Protein AF-A0A7R9UDB5-F1 (afdb_monomer)

Secondary structure (DSSP, 8-state):
---S-SSS--SSSS--EEESS-EEEEEEEEESEEEEEEES-SSSS--EEEEEE-TTS-EEEEEPP--SSPPTT-EEEEEEE-SSS-EEEEEEEE-SSS---EEEEEEEEE-HHHHS--TTTTEEE-TTS-EEEEGGGSSS--TTGGGSTT-HHHH-HHHHHTTTPBP-STT--SEEPPP------------

pLDDT: mean 83.6, std 16.72, range [28.91, 98.38]

Solvent-accessible surface area (backbone atoms only — not comparable to full-atom values): 10771 Å² total; per-residue (Å²): 137,83,80,96,78,87,75,71,70,73,93,58,100,69,83,62,51,69,41,62,68,67,50,71,49,82,47,100,53,66,28,20,34,44,30,35,34,41,20,35,55,14,47,37,76,18,47,52,30,38,32,47,26,29,87,85,72,51,64,42,81,45,76,55,92,71,58,66,66,41,72,76,74,33,75,47,76,51,72,52,75,37,83,87,67,46,29,26,34,43,36,42,43,54,36,89,94,36,66,32,62,38,22,40,37,78,75,44,77,32,38,55,64,74,72,52,53,60,60,29,72,62,28,29,59,27,97,82,63,44,30,18,12,35,48,65,22,83,49,36,32,70,100,61,15,50,77,28,56,71,22,36,68,24,9,21,52,73,55,22,56,70,65,73,44,61,51,90,44,30,79,39,49,40,16,25,49,74,82,83,77,78,71,83,71,80,75,73,77,79,125

Mean predicted aligned error: 11.8 Å

Foldseek 3Di:
DDDPDDDADDPDPDDKDKDLDKDKDFAPDFFFKKKWKKWQPACWQKWKWKWFAAPVRFIFIGTDDDYHNDDHGDMDIDMGGHLPGTGGMMMIDIDPPITDIMMIDDMDTGHNCRVVVPALLQFEAAPVNFFGAHVQLVHADDPQSQPGVVGCQRRHPVNLVVVQAARPHNNDGSHTDDDDDPDPDPDRPRD

Sequence (191 aa):
KAPPVNGQYAISPVTYFSTEDDFNIDFSQPITAFGFFGVDVGDVQGILSITIVRPDETYCVVPIPHEVDGPSGGVLYFAYIDLDEPFNRIEFGNSEGQRDRFAFDDFTIAIRREVEDELCAVGITNADETVCCADSCGVCGGCDCDMNPGGAANCCPGVIAGTGIFCMAPYETACLLGEYIPVEDTECNIV

Radius of gyration: 22.6 Å; Cα contacts (8 Å, |Δi|>4): 442; chains: 1; bounding box: 56×37×66 Å

Nearest PDB structures (foldseek):
  4d0q-assembly1_A  TM=5.985E-01  e=4.884E-03  Streptococcus pneumoniae TIGR4
  5w6h-assembly1_C  TM=5.020E-01  e=1.613E-02  Kuttervirus CBA120
  2zew-assembly1_B  TM=4.427E-01  e=9.960E-02  Caldanaerobius polysaccharolyticus
  2zex-assembly1_A  TM=4.118E-01  e=5.639E-02  Caldanaerobius polysaccharolyticus
  1uyy-assembly2_B  TM=3.738E-01  e=4.243E-02  Cellvibrio mixtus

Structure (mmCIF, N/CA/C/O backbone):
data_AF-A0A7R9UDB5-F1
#
_entry.id   AF-A0A7R9UDB5-F1
#
loop_
_atom_site.group_PDB
_atom_site.id
_atom_site.type_symbol
_atom_site.label_atom_id
_atom_site.label_alt_id
_atom_site.label_comp_id
_atom_site.label_asym_id
_atom_site.label_entity_id
_atom_site.label_seq_id
_atom_site.pdbx_PDB_ins_code
_atom_site.Cartn_x
_atom_site.Cartn_y
_atom_site.Cartn_z
_atom_site.occupancy
_atom_site.B_iso_or_equiv
_atom_site.auth_seq_id
_atom_site.auth_comp_id
_atom_site.auth_asym_id
_atom_site.auth_atom_id
_atom_site.pdbx_PDB_model_num
ATOM 1 N N . LYS A 1 1 ? -31.391 0.377 3.352 1.00 33.38 1 LYS A N 1
ATOM 2 C CA . LYS A 1 1 ? -31.030 1.811 3.246 1.00 33.38 1 LYS A CA 1
ATOM 3 C C . LYS A 1 1 ? -31.154 2.409 4.646 1.00 33.38 1 LYS A C 1
ATOM 5 O O . LYS A 1 1 ? -32.256 2.772 5.035 1.00 33.38 1 LYS A O 1
ATOM 10 N N . ALA A 1 2 ? -30.088 2.342 5.444 1.00 28.91 2 ALA A N 1
ATOM 11 C CA . ALA A 1 2 ? -30.069 2.908 6.794 1.00 28.91 2 ALA A CA 1
ATOM 12 C C . ALA A 1 2 ? -29.808 4.428 6.706 1.00 28.91 2 ALA A C 1
ATOM 14 O O . ALA A 1 2 ? -29.103 4.848 5.786 1.00 28.91 2 ALA A O 1
ATOM 15 N N . PRO A 1 3 ? -30.428 5.253 7.567 1.00 34.69 3 PRO A N 1
ATOM 16 C CA . PRO A 1 3 ? -30.287 6.706 7.528 1.00 34.69 3 PRO A CA 1
ATOM 17 C C . PRO A 1 3 ? -28.900 7.160 8.031 1.00 34.69 3 PRO A C 1
ATOM 19 O O . PRO A 1 3 ? -28.305 6.472 8.860 1.00 34.69 3 PRO A O 1
ATOM 22 N N . PRO A 1 4 ? -28.395 8.319 7.566 1.00 40.97 4 PRO A N 1
ATOM 23 C CA . PRO A 1 4 ? -27.101 8.864 7.962 1.00 40.97 4 PRO A CA 1
ATOM 24 C C . PRO A 1 4 ? -27.252 9.593 9.299 1.00 40.97 4 PRO A C 1
ATOM 26 O O . PRO A 1 4 ? -27.589 10.774 9.306 1.00 40.97 4 PRO A O 1
ATOM 29 N N . VAL A 1 5 ? -27.109 8.909 10.438 1.00 43.19 5 VAL A N 1
ATOM 30 C CA . VAL A 1 5 ? -27.143 9.640 11.722 1.00 43.19 5 VAL A CA 1
ATOM 31 C C . VAL A 1 5 ? -26.327 9.088 12.885 1.00 43.19 5 VAL A C 1
ATOM 33 O O . VAL A 1 5 ? -26.292 9.768 13.897 1.00 43.19 5 VAL A O 1
ATOM 36 N N . ASN A 1 6 ? -25.631 7.954 12.792 1.00 39.75 6 ASN A N 1
ATOM 37 C CA . ASN A 1 6 ? -24.852 7.468 13.941 1.00 39.75 6 ASN A CA 1
ATOM 38 C C . ASN A 1 6 ? -23.417 7.121 13.559 1.00 39.75 6 ASN A C 1
ATOM 40 O O . ASN A 1 6 ? -23.073 5.953 13.407 1.00 39.75 6 ASN A O 1
ATOM 44 N N . GLY A 1 7 ? -22.597 8.156 13.446 1.00 45.66 7 GLY A N 1
ATOM 45 C CA . GLY A 1 7 ? -21.154 8.022 13.502 1.00 45.66 7 GLY A CA 1
ATOM 46 C C . GLY A 1 7 ? -20.458 9.383 13.389 1.00 45.66 7 GLY A C 1
ATOM 47 O O . GLY A 1 7 ? -21.014 10.350 12.856 1.00 45.66 7 GLY A O 1
ATOM 48 N N . GLN A 1 8 ? -19.285 9.471 14.000 1.00 56.56 8 GLN A N 1
ATOM 49 C CA . GLN A 1 8 ? -18.486 10.683 14.118 1.00 56.56 8 GLN A CA 1
ATOM 50 C C . GLN A 1 8 ? -17.637 10.862 12.842 1.00 56.56 8 GLN A C 1
ATOM 52 O O . GLN A 1 8 ? -16.870 9.986 12.471 1.00 56.56 8 GLN A O 1
ATOM 57 N N . TYR A 1 9 ? -17.847 11.985 12.142 1.00 68.06 9 TYR A N 1
ATOM 58 C CA . TYR A 1 9 ? -16.973 12.567 11.104 1.00 68.06 9 TYR A CA 1
ATOM 59 C C . TYR A 1 9 ? -16.547 11.659 9.918 1.00 68.06 9 TYR A C 1
ATOM 61 O O . TYR A 1 9 ? -15.406 11.235 9.814 1.00 68.06 9 TYR A O 1
ATOM 69 N N . ALA A 1 10 ? -17.429 11.434 8.939 1.00 66.81 10 ALA A N 1
ATOM 70 C CA . ALA A 1 10 ? -17.035 10.792 7.674 1.00 66.81 10 ALA A CA 1
ATOM 71 C C . ALA A 1 10 ? -16.042 11.657 6.870 1.00 66.81 10 ALA A C 1
ATOM 73 O O . ALA A 1 10 ? -16.258 12.869 6.753 1.00 66.81 10 ALA A O 1
ATOM 74 N N . ILE A 1 11 ? -15.024 11.045 6.256 1.00 72.88 11 ILE A N 1
ATOM 75 C CA . ILE A 1 11 ? -14.142 11.728 5.290 1.00 72.88 11 ILE A CA 1
ATOM 76 C C . ILE A 1 11 ? -14.616 11.539 3.844 1.00 72.88 11 ILE A C 1
ATOM 78 O O . ILE A 1 11 ? -14.372 12.412 3.007 1.00 72.88 11 ILE A O 1
ATOM 82 N N . SER A 1 12 ? -15.377 10.476 3.564 1.00 71.06 12 SER A N 1
ATOM 83 C CA . SER A 1 12 ? -16.060 10.267 2.292 1.00 71.06 12 SER A CA 1
ATOM 84 C C . SER A 1 12 ? -17.573 10.580 2.391 1.00 71.06 12 SER A C 1
ATOM 86 O O . SER A 1 12 ? -18.183 10.500 3.463 1.00 71.06 12 SER A O 1
ATOM 88 N N . PRO A 1 13 ? -18.254 10.962 1.285 1.00 62.47 13 PRO A N 1
ATOM 89 C CA . PRO A 1 13 ? -19.681 11.316 1.308 1.00 62.47 13 PRO A CA 1
ATOM 90 C C . PRO A 1 13 ? -20.623 10.145 1.626 1.00 62.47 13 PRO A C 1
ATOM 92 O O . PRO A 1 13 ? -21.821 10.360 1.832 1.00 62.47 13 PRO A O 1
ATOM 95 N N . VAL A 1 14 ? -20.121 8.908 1.589 1.00 60.66 14 VAL A N 1
ATOM 96 C CA . VAL A 1 14 ? -20.905 7.683 1.735 1.00 60.66 14 VAL A CA 1
ATOM 97 C C . VAL A 1 14 ? -20.044 6.558 2.304 1.00 60.66 14 VAL A C 1
ATOM 99 O O . VAL A 1 14 ? -19.081 6.141 1.679 1.00 60.66 14 VAL A O 1
ATOM 102 N N . THR A 1 15 ? -20.539 5.966 3.397 1.00 61.00 15 THR A N 1
ATOM 103 C CA . THR A 1 15 ? -20.058 4.732 4.052 1.00 61.00 15 THR A CA 1
ATOM 104 C C . THR A 1 15 ? -18.699 4.831 4.743 1.00 61.00 15 THR A C 1
ATOM 106 O O . THR A 1 15 ? -17.674 4.594 4.137 1.00 61.00 15 THR A O 1
ATOM 109 N N . TYR A 1 16 ? -18.750 5.031 6.057 1.00 70.94 16 TYR A N 1
ATOM 110 C CA . TYR A 1 16 ? -17.658 4.793 6.998 1.00 70.94 16 TYR A CA 1
ATOM 111 C C . TYR A 1 16 ? -18.147 3.775 8.040 1.00 70.94 16 TYR A C 1
ATOM 113 O O . TYR A 1 16 ? -19.356 3.649 8.285 1.00 70.94 16 TYR A O 1
ATOM 121 N N . PHE A 1 17 ? -17.229 3.015 8.624 1.00 83.44 17 PHE A N 1
ATOM 122 C CA . PHE A 1 17 ? -17.522 2.027 9.660 1.00 83.44 17 PHE A CA 1
ATOM 123 C C . PHE A 1 17 ? -17.081 2.580 11.013 1.00 83.44 17 PHE A C 1
ATOM 125 O O . PHE A 1 17 ? -15.978 3.094 11.115 1.00 83.44 17 PHE A O 1
ATOM 132 N N . SER A 1 18 ? -17.917 2.495 12.052 1.00 85.56 18 SER A N 1
ATOM 133 C CA . SER A 1 18 ? -17.498 2.863 13.410 1.00 85.56 18 SER A CA 1
ATOM 134 C C . SER A 1 18 ? -17.922 1.820 14.424 1.00 85.56 18 SER A C 1
ATOM 136 O O . SER A 1 18 ? -19.007 1.238 14.323 1.00 85.56 18 SER A O 1
ATOM 138 N N . THR A 1 19 ? -17.066 1.592 15.411 1.00 85.94 19 THR A N 1
ATOM 139 C CA . THR A 1 19 ? -17.258 0.550 16.413 1.00 85.94 19 THR A CA 1
ATOM 140 C C . THR A 1 19 ? -16.485 0.886 17.683 1.00 85.94 19 THR A C 1
ATOM 142 O O . THR A 1 19 ? -15.452 1.543 17.638 1.00 85.94 19 THR A O 1
ATOM 145 N N . GLU A 1 20 ? -17.007 0.442 18.821 1.00 87.19 20 GLU A N 1
ATOM 146 C CA . GLU A 1 20 ? -16.231 0.338 20.065 1.00 87.19 20 GLU A CA 1
ATOM 147 C C . GLU A 1 20 ? -15.653 -1.076 20.215 1.00 87.19 20 GLU A C 1
ATOM 149 O O . GLU A 1 20 ? -14.689 -1.272 20.951 1.00 87.19 20 GLU A O 1
ATOM 154 N N . ASP A 1 21 ? -16.258 -2.047 19.517 1.00 88.56 21 ASP A N 1
ATOM 155 C CA . ASP A 1 21 ? -15.894 -3.456 19.497 1.00 88.56 21 ASP A CA 1
ATOM 156 C C . ASP A 1 21 ? -14.764 -3.760 18.521 1.00 88.56 21 ASP A C 1
ATOM 158 O O . ASP A 1 21 ? -14.719 -3.201 17.423 1.00 88.56 21 ASP A O 1
ATOM 162 N N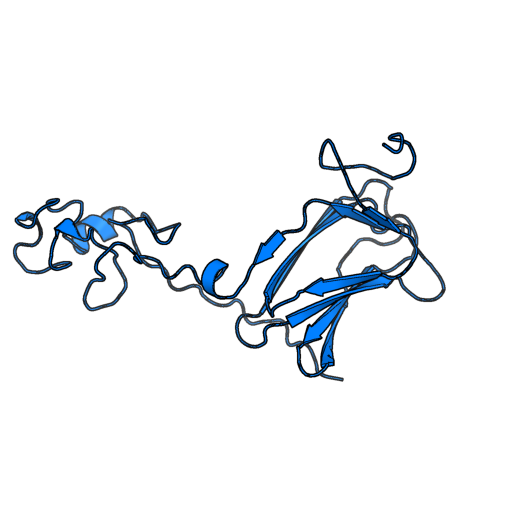 . ASP A 1 22 ? -13.919 -4.711 18.906 1.00 91.00 22 ASP A N 1
ATOM 163 C CA . ASP A 1 22 ? -12.902 -5.287 18.041 1.00 91.00 22 ASP A CA 1
ATOM 164 C C . ASP A 1 22 ? -13.576 -5.954 16.836 1.00 91.00 22 ASP A C 1
ATOM 166 O O . ASP A 1 22 ? -14.650 -6.561 16.936 1.00 91.00 22 ASP A O 1
ATOM 170 N N . PHE A 1 23 ? -12.936 -5.856 15.680 1.00 93.56 23 PHE A N 1
ATOM 171 C CA . PHE A 1 23 ? -13.405 -6.487 14.454 1.00 93.56 23 PHE A CA 1
ATOM 172 C C . PHE A 1 23 ? -12.215 -6.910 13.611 1.00 93.56 23 PHE A C 1
ATOM 174 O O . PHE A 1 23 ? -11.086 -6.496 13.851 1.00 93.56 23 PHE A O 1
ATOM 181 N N . ASN A 1 24 ? -12.460 -7.734 12.603 1.00 96.19 24 ASN A N 1
ATOM 182 C CA . ASN A 1 24 ? -11.421 -8.130 11.672 1.00 96.19 24 ASN A CA 1
ATOM 183 C C . ASN A 1 24 ? -11.897 -8.018 10.227 1.00 96.19 24 ASN A C 1
ATOM 185 O O . ASN A 1 24 ? -13.096 -7.937 9.943 1.00 96.19 24 ASN A O 1
ATOM 189 N N . ILE A 1 25 ? -10.918 -7.996 9.333 1.00 96.50 25 ILE A N 1
ATOM 190 C CA . ILE A 1 25 ? -11.100 -8.107 7.895 1.00 96.50 25 ILE A CA 1
ATOM 191 C C . ILE A 1 25 ? -10.298 -9.320 7.439 1.00 96.50 25 ILE A C 1
ATOM 193 O O . ILE A 1 25 ? -9.071 -9.321 7.532 1.00 96.50 25 ILE A O 1
ATOM 197 N N . ASP A 1 26 ? -11.005 -10.331 6.943 1.00 97.06 26 ASP A N 1
ATOM 198 C CA . ASP A 1 26 ? -10.423 -11.511 6.310 1.00 97.06 26 ASP A CA 1
ATOM 199 C C . ASP A 1 26 ? -10.285 -11.304 4.799 1.00 97.06 26 ASP A C 1
ATOM 201 O O . ASP A 1 26 ? -11.238 -10.927 4.107 1.00 97.06 26 ASP A O 1
ATOM 205 N N . PHE A 1 27 ? -9.116 -11.639 4.265 1.00 96.50 27 PHE A N 1
ATOM 206 C CA . PHE A 1 27 ? -8.840 -11.645 2.837 1.00 96.50 27 PHE A CA 1
ATOM 207 C C . PHE A 1 27 ? -8.805 -13.080 2.317 1.00 96.50 27 PHE A C 1
ATOM 209 O O . PHE A 1 27 ? -8.147 -13.966 2.859 1.00 96.50 27 PHE A O 1
ATOM 216 N N . SER A 1 28 ? -9.486 -13.319 1.196 1.00 93.19 28 SER A N 1
ATOM 217 C CA . SER A 1 28 ? -9.508 -14.632 0.537 1.00 93.19 28 SER A CA 1
ATOM 218 C C . SER A 1 28 ? -8.157 -15.058 -0.052 1.00 93.19 28 SER A C 1
ATOM 220 O O . SER A 1 28 ? -8.009 -16.199 -0.484 1.00 93.19 28 SER A O 1
ATOM 222 N N . GLN A 1 29 ? -7.198 -14.135 -0.122 1.00 92.44 29 GLN A N 1
ATOM 223 C CA . GLN A 1 29 ? -5.824 -14.360 -0.558 1.00 92.44 29 GLN A CA 1
ATOM 224 C C . GLN A 1 29 ? -4.879 -13.466 0.260 1.00 92.44 29 GLN A C 1
ATOM 226 O O . GLN A 1 29 ? -5.328 -12.412 0.716 1.00 92.44 29 GLN A O 1
ATOM 231 N N . PRO A 1 30 ? -3.597 -13.836 0.421 1.00 94.19 30 PRO A N 1
ATOM 232 C CA . PRO A 1 30 ? -2.629 -12.965 1.076 1.00 94.19 30 PRO A CA 1
ATOM 233 C C . PRO A 1 30 ? -2.439 -11.645 0.316 1.00 94.19 30 PRO A C 1
ATOM 235 O O . PRO A 1 30 ? -2.352 -11.634 -0.915 1.00 94.19 30 PRO A O 1
ATOM 238 N N . ILE A 1 31 ? -2.363 -10.552 1.065 1.00 96.06 31 ILE A N 1
ATOM 239 C CA . ILE A 1 31 ? -2.058 -9.188 0.631 1.00 96.06 31 ILE A CA 1
ATOM 240 C C . ILE A 1 31 ? -0.711 -8.760 1.230 1.00 96.06 31 ILE A C 1
ATOM 242 O O . ILE A 1 31 ? -0.202 -9.408 2.142 1.00 96.06 31 ILE A O 1
ATOM 246 N N . THR A 1 32 ? -0.121 -7.690 0.708 1.00 93.94 32 THR A N 1
ATOM 247 C CA . THR A 1 32 ? 1.179 -7.164 1.169 1.00 93.94 32 THR A CA 1
ATOM 248 C C . THR A 1 32 ? 1.116 -5.707 1.586 1.00 93.94 32 THR A C 1
ATOM 250 O O . THR A 1 32 ? 2.070 -5.200 2.158 1.00 93.94 32 THR A O 1
ATOM 253 N N . ALA A 1 33 ? 0.019 -5.006 1.304 1.00 94.62 33 ALA A N 1
ATOM 254 C CA . ALA A 1 33 ? -0.198 -3.668 1.821 1.00 94.62 33 ALA A CA 1
ATOM 255 C C . ALA A 1 33 ? -1.647 -3.471 2.243 1.00 94.62 33 ALA A C 1
ATOM 257 O O . ALA A 1 33 ? -2.586 -3.911 1.571 1.00 94.62 33 ALA A O 1
ATOM 258 N N . PHE A 1 34 ? -1.808 -2.763 3.353 1.00 96.56 34 PHE A N 1
ATOM 259 C CA . PHE A 1 34 ? -3.093 -2.360 3.886 1.00 96.56 34 PHE A CA 1
ATOM 260 C C . PHE A 1 34 ? -2.985 -0.960 4.487 1.00 96.56 34 PHE A C 1
ATOM 262 O O . PHE A 1 34 ? -2.050 -0.666 5.227 1.00 96.56 34 PHE A O 1
ATOM 269 N N . GLY A 1 35 ? -3.946 -0.097 4.189 1.00 95.44 35 GLY A N 1
ATOM 270 C CA . GLY A 1 35 ? -4.026 1.252 4.729 1.00 95.44 35 GLY A CA 1
ATOM 271 C C . GLY A 1 35 ? -5.463 1.678 4.965 1.00 95.44 35 GLY A C 1
ATOM 272 O O . GLY A 1 35 ? -6.398 1.108 4.403 1.00 95.44 35 GLY A O 1
ATOM 273 N N . PHE A 1 36 ? -5.644 2.668 5.828 1.00 93.19 36 PHE A N 1
ATOM 274 C CA . PHE A 1 36 ? -6.954 3.184 6.195 1.00 93.19 36 PHE A CA 1
ATOM 275 C C . PHE A 1 36 ? -6.856 4.604 6.734 1.00 93.19 36 PHE A C 1
ATOM 277 O O . PHE A 1 36 ? -5.824 5.022 7.268 1.00 93.19 36 PHE A O 1
ATOM 284 N N . PHE A 1 37 ? -7.972 5.321 6.662 1.00 91.19 37 PHE A N 1
ATOM 285 C CA . PHE A 1 37 ? -8.162 6.519 7.460 1.00 91.19 37 PHE A CA 1
ATOM 286 C C . PHE A 1 37 ? -8.858 6.166 8.766 1.00 91.19 37 PHE A C 1
ATOM 288 O O . PHE A 1 37 ? -9.908 5.526 8.757 1.00 91.19 37 PHE A O 1
ATOM 295 N N . GLY A 1 38 ? -8.264 6.582 9.881 1.00 89.75 38 GLY A N 1
ATOM 296 C CA . GLY A 1 38 ? -8.887 6.566 11.198 1.00 89.75 38 GLY A CA 1
ATOM 297 C C . GLY A 1 38 ? -9.452 7.947 11.503 1.00 89.75 38 GLY A C 1
ATOM 298 O O . GLY A 1 38 ? -8.765 8.950 11.299 1.00 89.75 38 GLY A O 1
ATOM 299 N N . VAL A 1 39 ? 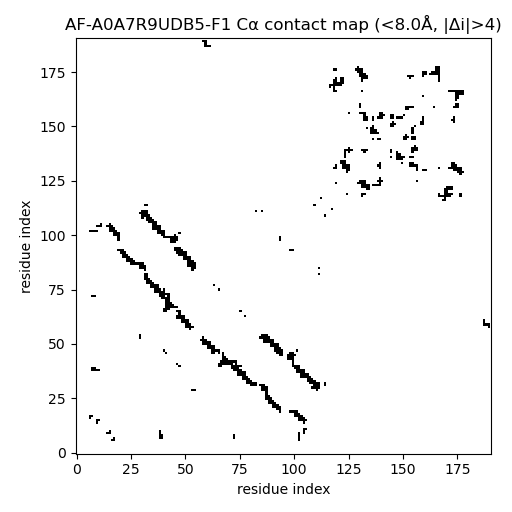-10.688 8.009 11.983 1.00 83.56 39 VAL A N 1
ATOM 300 C CA . VAL A 1 39 ? -11.348 9.257 12.364 1.00 83.56 39 VAL A CA 1
ATOM 301 C C . VAL A 1 39 ? -11.902 9.156 13.775 1.00 83.56 39 VAL A C 1
ATOM 303 O O . VAL A 1 39 ? -12.384 8.102 14.183 1.00 83.56 39 VAL A O 1
ATOM 306 N N . ASP A 1 40 ? -11.826 10.279 14.487 1.00 78.94 40 ASP A N 1
ATOM 307 C CA . ASP A 1 40 ? -12.169 10.405 15.901 1.00 78.94 40 ASP A CA 1
ATOM 308 C C . ASP A 1 40 ? -11.371 9.423 16.759 1.00 78.94 40 ASP A C 1
ATOM 310 O O . ASP A 1 40 ? -11.894 8.720 17.607 1.00 78.94 40 ASP A O 1
ATOM 314 N N . VAL A 1 41 ? -10.079 9.320 16.451 1.00 78.88 41 VAL A N 1
ATOM 315 C CA . VAL A 1 41 ? -9.153 8.480 17.201 1.00 78.88 41 VAL A CA 1
ATOM 316 C C . VAL A 1 41 ? -8.529 9.328 18.302 1.00 78.88 41 VAL A C 1
ATOM 318 O O . VAL A 1 41 ? -7.814 10.286 17.989 1.00 78.88 41 VAL A O 1
ATOM 321 N N . GLY A 1 42 ? -8.751 8.949 19.564 1.00 74.88 42 GLY A N 1
ATOM 322 C CA . GLY A 1 42 ? -7.989 9.467 20.697 1.00 74.88 42 GLY A CA 1
ATOM 323 C C . GLY A 1 42 ? -8.641 10.593 21.498 1.00 74.88 42 GLY A C 1
ATOM 324 O O . GLY A 1 42 ? -7.963 11.235 22.305 1.00 74.88 42 GLY A O 1
ATOM 325 N N . ASP A 1 43 ? -9.936 10.854 21.306 1.00 68.25 43 ASP A N 1
ATOM 326 C CA . ASP A 1 43 ? -10.702 11.778 22.157 1.00 68.25 43 ASP A CA 1
ATOM 327 C C . ASP A 1 43 ? -11.104 11.135 23.499 1.00 68.25 43 ASP A C 1
ATOM 329 O O . ASP A 1 43 ? -11.393 11.831 24.479 1.00 68.25 43 ASP A O 1
ATOM 333 N N . VAL A 1 44 ? -11.038 9.804 23.568 1.00 72.50 44 VAL A N 1
ATOM 334 C CA . VAL A 1 44 ? -11.144 8.992 24.782 1.00 72.50 44 VAL A CA 1
ATOM 335 C C . VAL A 1 44 ? -9.852 8.178 24.959 1.00 72.50 44 VAL A C 1
ATOM 337 O O . VAL A 1 44 ? -9.118 7.937 24.010 1.00 72.50 44 VAL A O 1
ATOM 340 N N . GLN A 1 45 ? -9.549 7.721 26.181 1.00 80.19 45 GLN A N 1
ATOM 341 C CA . GLN A 1 45 ? -8.340 6.937 26.514 1.00 80.19 45 GLN A CA 1
ATOM 342 C C . GLN A 1 45 ? -8.207 5.562 25.814 1.00 80.19 45 GLN A C 1
ATOM 344 O O . GLN A 1 45 ? -7.369 4.754 26.215 1.00 80.19 45 GLN A O 1
ATOM 349 N N . GLY A 1 46 ? -9.022 5.274 24.796 1.00 81.94 46 GLY A N 1
ATOM 350 C CA . GLY A 1 46 ? -8.900 4.063 23.998 1.00 81.94 46 GLY A CA 1
ATOM 351 C C . GLY A 1 46 ? -7.684 4.110 23.087 1.00 81.94 46 GLY A C 1
ATOM 352 O O . GLY A 1 46 ? -7.491 5.068 22.351 1.00 81.94 46 GLY A O 1
ATOM 353 N N . ILE A 1 47 ? -6.875 3.054 23.122 1.00 85.69 47 ILE A N 1
ATOM 354 C CA . ILE A 1 47 ? -5.695 2.908 22.272 1.00 85.69 47 ILE A CA 1
ATOM 355 C C . ILE A 1 47 ? -6.051 2.019 21.083 1.00 85.69 47 ILE A C 1
ATOM 357 O O . ILE A 1 47 ? -6.308 0.827 21.255 1.00 85.69 47 ILE A O 1
ATOM 361 N N . LEU A 1 48 ? -6.023 2.596 19.881 1.00 90.31 48 LEU A N 1
ATOM 362 C CA . LEU A 1 48 ? -6.141 1.863 18.623 1.00 90.31 48 LEU A CA 1
ATOM 363 C C . LEU A 1 48 ? -4.871 1.046 18.324 1.00 90.31 48 LEU A C 1
ATOM 365 O O . LEU A 1 48 ? -3.756 1.577 18.276 1.00 90.31 48 LEU A O 1
ATOM 369 N N . SER A 1 49 ? -5.051 -0.242 18.043 1.00 92.19 49 SER A N 1
ATOM 370 C CA . SER A 1 49 ? -4.024 -1.121 17.479 1.00 92.19 49 SER A CA 1
ATOM 371 C C . SER A 1 49 ? -4.584 -1.939 16.320 1.00 92.19 49 SER A C 1
ATOM 373 O O . SER A 1 49 ? -5.796 -2.122 16.194 1.00 92.19 49 SER A O 1
ATOM 375 N N . ILE A 1 50 ? -3.693 -2.445 15.470 1.00 94.88 50 ILE A N 1
ATOM 376 C CA . ILE A 1 50 ? -4.028 -3.494 14.507 1.00 94.88 50 ILE A CA 1
ATOM 377 C C . ILE A 1 50 ? -3.159 -4.723 14.761 1.00 94.88 50 ILE A C 1
ATOM 379 O O . ILE A 1 50 ? -1.994 -4.602 15.128 1.00 94.88 50 ILE A O 1
ATOM 383 N N . THR A 1 51 ? -3.707 -5.907 14.538 1.00 95.88 51 THR A N 1
ATOM 384 C CA . THR A 1 51 ? -2.971 -7.167 14.520 1.00 95.88 51 THR A CA 1
ATOM 385 C C . THR A 1 51 ? -2.913 -7.661 13.085 1.00 95.88 51 THR A C 1
ATOM 387 O O . THR A 1 51 ? -3.948 -7.920 12.470 1.00 95.88 51 THR A O 1
ATOM 390 N N . ILE A 1 52 ? -1.704 -7.767 12.545 1.00 96.31 52 ILE A N 1
ATOM 391 C CA . ILE A 1 52 ? -1.427 -8.349 11.235 1.00 96.31 52 ILE A CA 1
ATOM 392 C C . ILE A 1 52 ? -1.327 -9.858 11.419 1.00 96.31 52 ILE A C 1
ATOM 394 O O . ILE A 1 52 ? -0.449 -10.314 12.149 1.00 96.31 52 ILE A O 1
ATOM 398 N N . VAL A 1 53 ? -2.206 -10.633 10.786 1.00 96.81 53 VAL A N 1
ATOM 399 C CA . VAL A 1 53 ? -2.193 -12.098 10.870 1.00 96.81 53 VAL A CA 1
ATOM 400 C C . VAL A 1 53 ? -1.838 -12.704 9.516 1.00 96.81 53 VAL A C 1
ATOM 402 O O . VAL A 1 53 ? -2.427 -12.376 8.480 1.00 96.81 53 VAL A O 1
ATOM 405 N N . ARG A 1 54 ? -0.857 -13.605 9.541 1.00 95.62 54 ARG A N 1
ATOM 406 C CA . ARG A 1 54 ? -0.329 -14.316 8.378 1.00 95.62 54 ARG A CA 1
ATOM 407 C C . ARG A 1 54 ? -1.101 -15.617 8.112 1.00 95.62 54 ARG A C 1
ATOM 409 O O . ARG A 1 54 ? -1.766 -16.136 9.009 1.00 95.62 54 ARG A O 1
ATOM 416 N N . PRO A 1 55 ? -0.977 -16.213 6.909 1.00 95.81 55 PRO A N 1
ATOM 417 C CA . PRO A 1 55 ? -1.678 -17.454 6.564 1.00 95.81 55 PRO A CA 1
ATOM 418 C C . PRO A 1 55 ? -1.363 -18.663 7.456 1.00 95.81 55 PRO A C 1
ATOM 420 O O . PRO A 1 55 ? -2.143 -19.612 7.488 1.00 95.81 55 PRO A O 1
ATOM 423 N N . ASP A 1 56 ? -0.219 -18.659 8.141 1.00 94.44 56 ASP A N 1
ATOM 424 C CA . ASP A 1 56 ? 0.181 -19.686 9.106 1.00 94.44 56 ASP A CA 1
ATOM 425 C C . ASP A 1 56 ? -0.288 -19.389 10.544 1.00 94.44 56 ASP A C 1
ATOM 427 O O . ASP A 1 56 ? 0.111 -20.088 11.475 1.00 94.44 56 ASP A O 1
ATOM 431 N N . GLU A 1 57 ? -1.152 -18.379 10.712 1.00 94.75 57 GLU A N 1
ATOM 432 C CA . GLU A 1 57 ? -1.676 -17.851 11.979 1.00 94.75 57 GLU A CA 1
ATOM 433 C C . GLU A 1 57 ? -0.610 -17.232 12.899 1.00 94.75 57 GLU A C 1
ATOM 435 O O . GLU A 1 57 ? -0.904 -16.891 14.048 1.00 94.75 57 GLU A O 1
ATOM 440 N N . THR A 1 58 ? 0.621 -17.029 12.415 1.0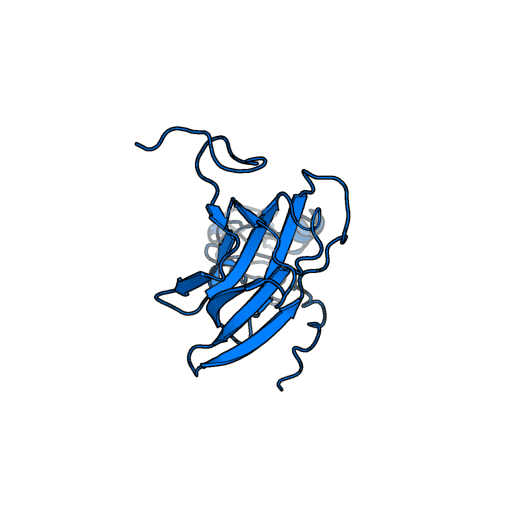0 94.19 58 THR A N 1
ATOM 441 C CA . THR A 1 58 ? 1.555 -16.125 13.095 1.00 94.19 58 THR A CA 1
ATOM 442 C C . THR A 1 58 ? 1.062 -14.691 12.958 1.00 94.19 58 THR A C 1
ATOM 444 O O . THR A 1 58 ? 0.408 -14.333 11.974 1.00 94.19 58 THR A O 1
ATOM 447 N N . TYR A 1 59 ? 1.347 -13.856 13.954 1.00 93.69 59 TYR A N 1
ATOM 448 C CA . TYR A 1 59 ? 0.812 -12.504 13.982 1.00 93.69 59 TYR A CA 1
ATOM 449 C C . TYR A 1 59 ? 1.790 -11.476 14.543 1.00 93.69 59 TYR A C 1
ATOM 451 O O . TYR A 1 59 ? 2.764 -11.807 15.218 1.00 93.69 59 TYR A O 1
ATOM 459 N N . CYS A 1 60 ? 1.489 -10.215 14.253 1.00 90.31 60 CYS A N 1
ATOM 460 C CA . CYS A 1 60 ? 2.205 -9.033 14.698 1.00 90.31 60 CYS A CA 1
ATOM 461 C C . CYS A 1 60 ? 1.210 -7.997 15.225 1.00 90.31 60 CYS A C 1
ATOM 463 O O . CYS A 1 60 ? 0.280 -7.636 14.509 1.00 90.31 60 CYS A O 1
ATOM 465 N N . VAL A 1 61 ? 1.402 -7.485 16.444 1.00 91.25 61 VAL A N 1
ATOM 466 C CA . VAL A 1 61 ? 0.585 -6.373 16.961 1.00 91.25 61 VAL A CA 1
ATOM 467 C C . VAL A 1 61 ? 1.285 -5.054 16.662 1.00 91.25 61 VAL A C 1
ATOM 469 O O . VAL A 1 61 ? 2.389 -4.803 17.143 1.00 91.25 61 VAL A O 1
ATOM 472 N N . VAL A 1 62 ? 0.614 -4.192 15.908 1.00 91.44 62 VAL A N 1
ATOM 473 C CA . VAL A 1 62 ? 1.086 -2.867 15.518 1.00 91.44 62 VAL A CA 1
ATOM 474 C C . VAL A 1 62 ? 0.262 -1.813 16.266 1.00 91.44 62 VAL A C 1
ATOM 476 O O . VAL A 1 62 ? -0.915 -1.605 15.952 1.00 91.44 62 VAL A O 1
ATOM 479 N N . PRO A 1 63 ? 0.834 -1.141 17.282 1.00 89.06 63 PRO A N 1
ATOM 480 C CA . PRO A 1 63 ? 0.168 -0.007 17.905 1.00 89.06 63 PRO A CA 1
ATOM 481 C C . PRO A 1 63 ? 0.099 1.147 16.901 1.00 89.06 63 PRO A C 1
ATOM 483 O O . PRO A 1 63 ? 1.104 1.480 16.276 1.00 89.06 63 PRO A O 1
ATOM 486 N N . ILE A 1 64 ? -1.067 1.779 16.760 1.00 89.06 64 ILE A N 1
ATOM 487 C CA . ILE A 1 64 ? -1.221 2.949 15.892 1.00 89.06 64 ILE A CA 1
ATOM 488 C C . ILE A 1 64 ? -0.902 4.191 16.724 1.00 89.06 64 ILE A C 1
ATOM 490 O O . ILE A 1 64 ? -1.613 4.444 17.693 1.00 89.06 64 ILE A O 1
ATOM 494 N N . PRO A 1 65 ? 0.136 4.985 16.414 1.00 85.06 65 PRO A N 1
ATOM 495 C CA . PRO A 1 65 ? 0.408 6.205 17.167 1.00 85.06 65 PRO A CA 1
ATOM 496 C C . PRO A 1 65 ? -0.711 7.235 16.967 1.00 85.06 65 PRO A C 1
ATOM 498 O O . PRO A 1 65 ? -0.999 7.634 15.840 1.00 85.06 65 PRO A O 1
ATOM 501 N N . HIS A 1 66 ? -1.317 7.689 18.059 1.00 82.88 66 HIS A N 1
ATOM 502 C CA . HIS A 1 66 ? -2.319 8.756 18.080 1.00 82.88 66 HIS A CA 1
ATOM 503 C C . HIS A 1 66 ? -2.210 9.547 19.389 1.00 82.88 66 HIS A C 1
ATOM 505 O O . HIS A 1 66 ? -1.599 9.094 20.361 1.00 82.88 66 HIS A O 1
ATOM 511 N N . GLU A 1 67 ? -2.750 10.764 19.388 1.00 81.25 67 GLU A N 1
ATOM 512 C CA . GLU A 1 67 ? -2.923 11.550 20.611 1.00 81.25 67 GLU A CA 1
ATOM 513 C C . GLU A 1 67 ? -3.992 10.891 21.491 1.00 81.25 67 GLU A C 1
ATOM 515 O O . GLU A 1 67 ? -4.924 10.303 20.963 1.00 81.25 67 GLU A O 1
ATOM 520 N N . VAL A 1 68 ? -3.852 10.968 22.814 1.00 79.88 68 VAL A N 1
ATOM 521 C CA . VAL A 1 68 ? -4.824 10.429 23.777 1.00 79.88 68 VAL A CA 1
ATOM 522 C C . VAL A 1 68 ? -5.354 11.586 24.618 1.00 79.88 68 VAL A C 1
ATOM 524 O O . VAL A 1 68 ? -4.570 12.455 25.004 1.00 79.88 68 VAL A O 1
ATOM 527 N N . ASP A 1 69 ? -6.659 11.594 24.906 1.00 78.12 69 ASP A N 1
ATOM 528 C CA . ASP A 1 69 ? -7.382 12.725 25.513 1.00 78.12 69 ASP A CA 1
ATOM 529 C C . ASP A 1 69 ? -7.300 14.014 24.656 1.00 78.12 69 ASP A C 1
ATOM 531 O O . ASP A 1 69 ? -7.289 15.140 25.170 1.00 78.12 69 ASP A O 1
ATOM 535 N N . GLY A 1 70 ? -7.220 13.843 23.333 1.00 74.12 70 GLY A N 1
ATOM 536 C CA . GLY A 1 70 ? -7.198 14.921 22.351 1.00 74.12 70 GLY A CA 1
ATOM 537 C C . GLY A 1 70 ? -8.586 15.526 22.087 1.00 74.12 70 GLY A C 1
ATOM 538 O O . GLY A 1 70 ? -9.610 15.051 22.580 1.00 74.12 70 GLY A O 1
ATOM 539 N N . PRO A 1 71 ? -8.670 16.618 21.310 1.00 70.38 71 PRO A N 1
ATOM 540 C CA . PRO A 1 71 ? -9.950 17.135 20.837 1.00 70.38 71 PRO A CA 1
ATOM 541 C C . PRO A 1 71 ? -10.617 16.158 19.849 1.00 70.38 71 PRO A C 1
ATOM 543 O O . PRO A 1 71 ? -9.949 15.589 18.991 1.00 70.38 71 PRO A O 1
ATOM 546 N N . SER A 1 72 ? -11.946 16.031 19.919 1.00 73.94 72 SER A N 1
ATOM 547 C CA . SER A 1 72 ? -12.726 15.201 18.986 1.00 73.94 72 SER A CA 1
ATOM 548 C C . SER A 1 72 ? -12.611 15.678 17.530 1.00 73.94 72 SER A C 1
ATOM 550 O O . SER A 1 72 ? -12.418 16.869 17.252 1.00 73.94 72 SER A O 1
ATOM 552 N N . GLY A 1 73 ? -12.748 14.736 16.596 1.00 71.00 73 GLY A N 1
ATOM 553 C CA . GLY A 1 73 ? -12.636 14.952 15.155 1.00 71.00 73 GLY A CA 1
ATOM 554 C C . GLY A 1 73 ? -11.210 14.850 14.610 1.00 71.00 73 GLY A C 1
ATOM 555 O O . GLY A 1 73 ? -10.954 15.318 13.499 1.00 71.00 73 GLY A O 1
ATOM 556 N N . GLY A 1 74 ? -10.280 14.265 15.372 1.00 77.69 74 GLY A N 1
ATOM 557 C CA . GLY A 1 74 ? -8.946 13.919 14.881 1.00 77.69 74 GLY A CA 1
ATOM 558 C C . GLY A 1 74 ? -9.019 12.963 13.686 1.00 77.69 74 GLY A C 1
ATOM 559 O O . GLY A 1 74 ? -9.892 12.102 13.627 1.00 77.69 74 GLY A O 1
ATOM 560 N N . VAL A 1 75 ? -8.112 13.118 12.719 1.00 84.19 75 VAL A N 1
ATOM 561 C CA . VAL A 1 75 ? -8.005 12.237 11.546 1.00 84.19 75 VAL A CA 1
ATOM 562 C C . VAL A 1 75 ? -6.557 11.797 11.401 1.00 84.19 75 VAL A C 1
ATOM 564 O O . VAL A 1 75 ? -5.648 12.627 11.460 1.00 84.19 75 VAL A O 1
ATOM 567 N N . LEU A 1 76 ? -6.352 10.507 11.158 1.00 87.19 76 LEU A N 1
ATOM 568 C CA . LEU A 1 76 ? -5.065 9.934 10.788 1.00 87.19 76 LEU A CA 1
ATOM 569 C C . LEU A 1 76 ? -5.205 9.099 9.520 1.00 87.19 76 LEU A C 1
ATOM 571 O O . LEU A 1 76 ? -6.263 8.540 9.243 1.00 87.19 76 LEU A O 1
ATOM 575 N N . TYR A 1 77 ? -4.112 8.991 8.774 1.00 91.00 77 TYR A N 1
ATOM 576 C CA . TYR A 1 77 ? -3.937 7.939 7.783 1.00 91.00 77 TYR A CA 1
ATOM 577 C C . TYR A 1 77 ? -2.808 7.036 8.258 1.00 91.00 77 TYR A C 1
ATOM 579 O O . TYR A 1 77 ? -1.738 7.526 8.626 1.00 91.00 77 TYR A O 1
ATOM 587 N N . PHE A 1 78 ? -3.051 5.732 8.241 1.00 92.62 78 PHE A N 1
ATOM 588 C CA . PHE A 1 78 ? -2.054 4.727 8.566 1.00 92.62 78 PHE A CA 1
ATOM 589 C C . PHE A 1 78 ? -1.984 3.693 7.447 1.00 92.62 78 PHE A C 1
ATOM 591 O O . PHE A 1 78 ? -3.006 3.324 6.870 1.00 92.62 78 PHE A O 1
ATOM 598 N N . ALA A 1 79 ? -0.776 3.209 7.165 1.00 93.19 79 ALA A N 1
ATOM 599 C CA . ALA A 1 79 ? -0.548 2.105 6.250 1.00 93.19 79 ALA A CA 1
ATOM 600 C C . ALA A 1 79 ? 0.561 1.189 6.773 1.00 93.19 79 ALA A C 1
ATOM 602 O O . ALA A 1 79 ? 1.521 1.652 7.387 1.00 93.19 79 ALA A O 1
ATOM 603 N N . TYR A 1 80 ? 0.413 -0.099 6.487 1.00 93.12 80 TYR A N 1
ATOM 604 C CA . TYR A 1 80 ? 1.386 -1.151 6.739 1.00 93.12 80 TYR A CA 1
ATOM 605 C C . TYR A 1 80 ? 1.668 -1.880 5.426 1.00 93.12 80 TYR A C 1
ATOM 607 O O . TYR A 1 80 ? 0.733 -2.237 4.701 1.00 93.12 80 TYR A O 1
ATOM 615 N N . ILE A 1 81 ? 2.948 -2.063 5.112 1.00 91.56 81 ILE A N 1
ATOM 616 C CA . ILE A 1 81 ? 3.425 -2.743 3.909 1.00 91.56 81 ILE A CA 1
ATOM 617 C C . ILE A 1 81 ? 4.451 -3.779 4.356 1.00 91.56 81 ILE A C 1
ATOM 619 O O . ILE A 1 81 ? 5.365 -3.432 5.091 1.00 91.56 81 ILE A O 1
ATOM 623 N N . ASP A 1 82 ? 4.291 -5.017 3.902 1.00 90.75 82 ASP A N 1
ATOM 624 C CA . ASP A 1 82 ? 5.251 -6.101 4.091 1.00 90.75 82 ASP A CA 1
ATOM 625 C C . ASP A 1 82 ? 5.267 -6.968 2.824 1.00 90.75 82 ASP A C 1
ATOM 627 O O . ASP A 1 82 ? 4.298 -7.663 2.494 1.00 90.75 82 ASP A O 1
ATOM 631 N N . LEU A 1 83 ? 6.349 -6.852 2.053 1.00 85.75 83 LEU A N 1
ATOM 632 C CA . LEU A 1 83 ? 6.522 -7.562 0.782 1.00 85.75 83 LEU A CA 1
ATOM 633 C C . LEU A 1 83 ? 7.065 -8.982 0.972 1.00 85.75 83 LEU A C 1
ATOM 635 O O . LEU A 1 83 ? 6.883 -9.832 0.087 1.00 85.75 83 LEU A O 1
ATOM 639 N N . ASP A 1 84 ? 7.721 -9.232 2.104 1.00 86.19 84 ASP A N 1
ATOM 640 C CA . ASP A 1 84 ? 8.421 -10.476 2.404 1.00 86.19 84 ASP A CA 1
ATOM 641 C C . ASP A 1 84 ? 7.516 -11.460 3.151 1.00 86.19 84 ASP A C 1
ATOM 643 O O . ASP A 1 84 ? 7.546 -12.661 2.865 1.00 86.19 84 ASP A O 1
ATOM 647 N N . GLU A 1 85 ? 6.637 -10.958 4.020 1.00 90.81 85 GLU A N 1
ATOM 648 C CA . GLU A 1 85 ? 5.692 -11.747 4.807 1.00 90.81 85 GLU A CA 1
ATOM 649 C C . GLU A 1 85 ? 4.222 -11.324 4.571 1.00 90.81 85 GLU A C 1
ATOM 651 O O . GLU A 1 85 ? 3.601 -10.667 5.412 1.00 90.81 85 GLU A O 1
ATOM 656 N N . PRO A 1 86 ? 3.598 -11.749 3.451 1.00 92.88 86 PRO A N 1
ATOM 657 C CA . PRO A 1 86 ? 2.203 -11.441 3.150 1.00 92.88 86 PRO A CA 1
ATOM 658 C C . PRO A 1 86 ? 1.230 -11.912 4.239 1.00 92.88 86 PRO A C 1
ATOM 660 O O . PRO A 1 86 ? 1.372 -12.996 4.812 1.00 92.88 86 PRO A O 1
ATOM 663 N N . PHE A 1 87 ? 0.164 -11.147 4.442 1.00 96.81 87 PHE A N 1
ATOM 664 C CA . PHE A 1 87 ? -0.837 -11.366 5.484 1.00 96.81 87 PHE A CA 1
ATOM 665 C C . PHE A 1 87 ? -2.242 -11.477 4.897 1.00 96.81 87 PHE A C 1
ATOM 667 O O . PHE A 1 87 ? -2.513 -11.003 3.799 1.00 96.81 87 PHE A O 1
ATOM 674 N N . ASN A 1 88 ? -3.155 -12.155 5.587 1.00 97.06 88 ASN A N 1
ATOM 675 C CA . ASN A 1 88 ? -4.508 -12.419 5.083 1.00 97.06 88 ASN A CA 1
ATOM 676 C C . ASN A 1 88 ? -5.614 -12.033 6.066 1.00 97.06 88 ASN A C 1
ATOM 678 O O . ASN A 1 88 ? -6.786 -12.186 5.726 1.00 97.06 88 ASN A O 1
ATOM 682 N N . ARG A 1 89 ? -5.272 -11.512 7.245 1.00 98.00 89 ARG A N 1
ATOM 683 C CA .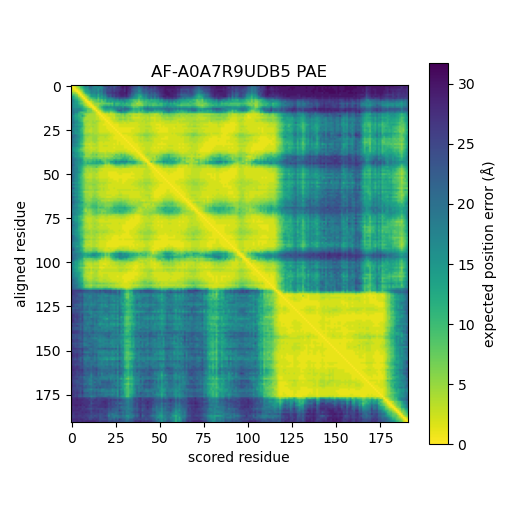 ARG A 1 89 ? -6.250 -10.964 8.181 1.00 98.00 89 ARG A CA 1
ATOM 684 C C . ARG A 1 89 ? -5.676 -9.764 8.926 1.00 98.00 89 ARG A C 1
ATOM 686 O O . ARG A 1 89 ? -4.509 -9.756 9.308 1.00 98.00 89 ARG A O 1
ATOM 693 N N . ILE A 1 90 ? -6.516 -8.748 9.104 1.00 97.69 90 ILE A N 1
ATOM 694 C CA . ILE A 1 90 ? -6.242 -7.578 9.944 1.00 97.69 90 ILE A CA 1
ATOM 695 C C . ILE A 1 90 ? -7.278 -7.565 11.055 1.00 97.69 90 ILE A C 1
ATOM 697 O O . ILE A 1 90 ? -8.473 -7.530 10.767 1.00 97.69 90 ILE A O 1
ATOM 701 N N . GLU A 1 91 ? -6.836 -7.583 12.306 1.00 97.06 91 GLU A N 1
ATOM 702 C CA . GLU A 1 91 ? -7.713 -7.462 13.472 1.00 97.06 91 GLU A CA 1
ATOM 703 C C . GLU A 1 91 ? -7.530 -6.080 14.091 1.00 97.06 91 GLU A C 1
ATOM 705 O O . GLU A 1 91 ? -6.426 -5.703 14.463 1.00 97.06 91 GLU A O 1
ATOM 710 N N . PHE A 1 92 ? -8.601 -5.308 14.192 1.00 94.62 92 PHE A N 1
ATOM 711 C CA . PHE A 1 92 ? -8.598 -4.000 14.828 1.00 94.62 92 PHE A CA 1
ATOM 712 C C . PHE A 1 92 ? -8.922 -4.163 16.306 1.00 94.62 92 PHE A C 1
ATOM 714 O O . PHE A 1 92 ? -9.973 -4.706 16.658 1.00 94.62 92 PHE A O 1
ATOM 721 N N . GLY A 1 93 ? -8.014 -3.682 17.149 1.00 92.12 93 GLY A N 1
ATOM 722 C CA . GLY A 1 93 ? -8.114 -3.747 18.597 1.00 92.12 93 GLY A CA 1
ATOM 723 C C . GLY A 1 93 ? -8.322 -2.377 19.230 1.00 92.12 93 GLY A C 1
ATOM 724 O O . GLY A 1 93 ? -7.909 -1.339 18.706 1.00 92.12 93 GLY A O 1
ATOM 725 N N . ASN A 1 94 ? -8.950 -2.406 20.398 1.00 89.19 94 ASN A N 1
ATOM 726 C CA . ASN A 1 94 ? -9.150 -1.267 21.282 1.00 89.19 94 ASN A CA 1
ATOM 727 C C . ASN A 1 94 ? -8.641 -1.642 22.679 1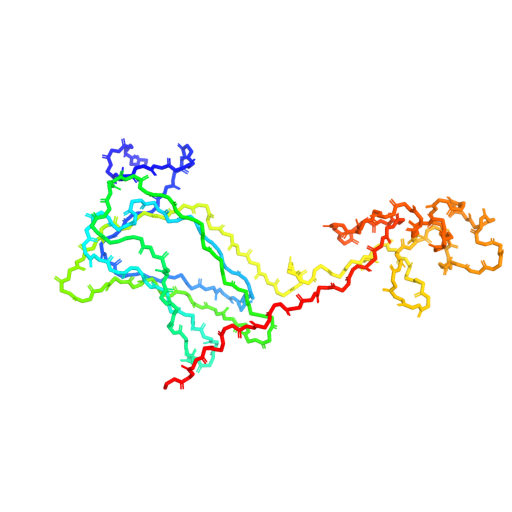.00 89.19 94 ASN A C 1
ATOM 729 O O . ASN A 1 94 ? -8.812 -2.785 23.106 1.00 89.19 94 ASN A O 1
ATOM 733 N N . SER A 1 95 ? -8.012 -0.720 23.408 1.00 84.69 95 SER A N 1
ATOM 734 C CA . SER A 1 95 ? -7.436 -1.049 24.718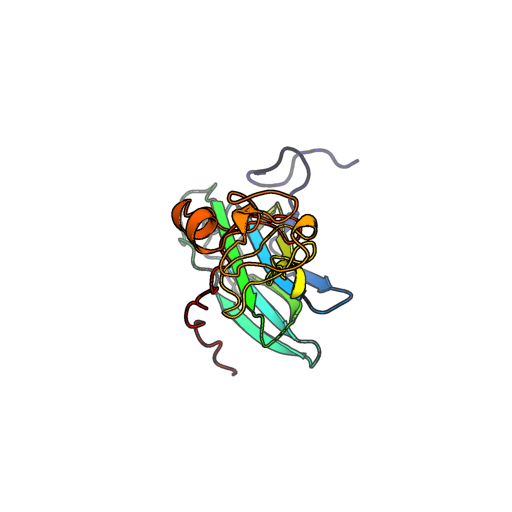 1.00 84.69 95 SER A CA 1
ATOM 735 C C . SER A 1 95 ? -8.461 -1.601 25.710 1.00 84.69 95 SER A C 1
ATOM 737 O O . SER A 1 95 ? -9.575 -1.090 25.854 1.00 84.69 95 SER A O 1
ATOM 739 N N . GLU A 1 96 ? -8.053 -2.616 26.475 1.00 72.69 96 GLU A N 1
ATOM 740 C CA . GLU A 1 96 ? -8.880 -3.163 27.547 1.00 72.69 96 GLU A CA 1
ATOM 741 C C . GLU A 1 96 ? -9.109 -2.121 28.660 1.00 72.69 96 GLU A C 1
ATOM 743 O O . GLU A 1 96 ? -8.175 -1.548 29.218 1.00 72.69 96 GLU A O 1
ATOM 748 N N . GLY A 1 97 ? -10.377 -1.897 29.020 1.00 70.94 97 GLY A N 1
ATOM 749 C CA . GLY A 1 97 ? -10.789 -1.083 30.173 1.00 70.94 97 GLY A CA 1
ATOM 750 C C . GLY A 1 97 ? -11.183 0.362 29.857 1.00 70.94 97 GLY A C 1
ATOM 751 O O . GLY A 1 97 ? -12.103 0.880 30.492 1.00 70.94 97 GLY A O 1
ATOM 752 N N . GLN A 1 98 ? -10.564 0.991 28.860 1.00 74.38 98 GLN A N 1
ATOM 753 C CA . GLN A 1 98 ? -10.970 2.296 28.334 1.00 74.38 98 GLN A CA 1
ATOM 754 C C . GLN A 1 98 ? -11.141 2.151 26.832 1.00 74.38 98 GLN A C 1
ATOM 756 O O . GLN A 1 98 ? -10.164 2.018 26.109 1.00 74.38 98 GLN A O 1
ATOM 761 N N . ARG A 1 99 ? -12.399 2.075 26.395 1.00 77.94 99 ARG A N 1
ATOM 762 C CA . ARG A 1 99 ? -12.746 1.902 24.987 1.00 77.94 99 ARG A CA 1
ATOM 763 C C . ARG A 1 99 ? -13.070 3.254 24.385 1.00 77.94 99 ARG A C 1
ATOM 765 O O . ARG A 1 99 ? -13.803 4.030 24.997 1.00 77.94 99 ARG A O 1
ATOM 772 N N . ASP A 1 100 ? -12.557 3.476 23.191 1.00 80.88 100 ASP A N 1
ATOM 773 C CA . ASP A 1 100 ? -12.927 4.595 22.331 1.00 80.88 100 ASP A CA 1
ATOM 774 C C . ASP A 1 100 ? -13.749 4.094 21.125 1.00 80.88 100 ASP A C 1
ATOM 776 O O . ASP A 1 100 ? -13.663 2.925 20.740 1.00 80.88 100 ASP A O 1
ATOM 780 N N . ARG A 1 101 ? -14.607 4.939 20.557 1.00 85.19 101 ARG A N 1
ATOM 781 C CA . ARG A 1 101 ? -15.356 4.636 19.341 1.00 85.19 101 ARG A CA 1
ATOM 782 C C . ARG A 1 101 ? -14.555 5.116 18.141 1.00 85.19 101 ARG A C 1
ATOM 784 O O . ARG A 1 101 ? -14.696 6.247 17.698 1.00 85.19 101 ARG A O 1
ATOM 791 N N . PHE A 1 102 ? -13.814 4.203 17.535 1.00 85.88 102 PHE A N 1
ATOM 792 C CA . PHE A 1 102 ? -13.062 4.517 16.329 1.00 85.88 102 PHE A CA 1
ATOM 793 C C . PHE A 1 102 ? -13.951 4.464 15.090 1.00 85.88 102 PHE A C 1
ATOM 795 O O . PHE A 1 102 ? -14.810 3.581 14.957 1.00 85.88 102 PHE A O 1
ATOM 802 N N . ALA A 1 103 ? -13.718 5.390 14.163 1.00 87.06 103 ALA A N 1
ATOM 803 C CA . ALA A 1 103 ? -14.267 5.349 12.819 1.00 87.06 103 ALA A CA 1
ATOM 804 C C . ALA A 1 103 ? -13.169 5.080 11.782 1.00 87.06 103 ALA A C 1
ATOM 806 O O . ALA A 1 103 ? -12.035 5.534 11.916 1.00 87.06 103 ALA A O 1
ATOM 807 N N . PHE A 1 104 ? -13.533 4.346 10.735 1.00 88.94 104 PHE A N 1
ATOM 808 C CA . PHE A 1 104 ? -12.655 3.935 9.649 1.00 88.94 104 PHE A CA 1
ATOM 809 C C . PHE A 1 104 ? -13.314 4.216 8.303 1.00 88.94 104 PHE A C 1
ATOM 811 O O . PHE A 1 104 ? -14.517 3.983 8.129 1.00 88.94 104 PHE A O 1
ATOM 818 N N . ASP A 1 105 ? -12.520 4.684 7.350 1.00 88.00 105 ASP A N 1
ATOM 819 C CA . ASP A 1 105 ? -12.965 4.997 5.994 1.00 88.00 105 ASP A CA 1
ATOM 820 C C . ASP A 1 105 ? -11.832 4.746 4.983 1.00 88.00 105 ASP A C 1
ATOM 822 O O . ASP A 1 105 ? -10.660 4.639 5.361 1.00 88.00 105 ASP A O 1
ATOM 826 N N . ASP A 1 106 ? -12.202 4.645 3.704 1.00 87.81 106 ASP A N 1
ATOM 827 C CA . ASP A 1 106 ? -11.290 4.587 2.554 1.00 87.81 106 ASP A CA 1
ATOM 828 C C . ASP A 1 106 ? -10.116 3.589 2.715 1.00 87.81 106 ASP A C 1
ATOM 830 O O . ASP A 1 106 ? -8.934 3.942 2.646 1.00 87.81 106 ASP A O 1
ATOM 834 N N . PHE A 1 107 ? -10.443 2.306 2.918 1.00 92.00 107 PHE A N 1
ATOM 835 C CA . PHE A 1 107 ? -9.447 1.231 2.969 1.00 92.00 107 PHE A CA 1
ATOM 836 C C . PHE A 1 107 ? -8.669 1.106 1.650 1.00 92.00 107 PHE A C 1
ATOM 838 O O . PHE A 1 107 ? -9.254 0.969 0.575 1.00 92.00 107 PHE A O 1
ATOM 845 N N . THR A 1 108 ? -7.343 1.072 1.751 1.00 93.31 108 THR A N 1
ATOM 846 C CA . THR A 1 108 ? -6.414 0.784 0.653 1.00 93.31 108 THR A CA 1
ATOM 847 C C . THR A 1 108 ? -5.844 -0.612 0.856 1.00 93.31 108 THR A C 1
ATOM 849 O O . THR A 1 108 ? -5.344 -0.923 1.930 1.00 93.31 108 THR A O 1
ATOM 852 N N . ILE A 1 109 ? -5.940 -1.474 -0.151 1.00 94.69 109 ILE A N 1
ATOM 853 C CA . ILE A 1 109 ? -5.522 -2.879 -0.082 1.00 94.69 109 ILE A CA 1
ATOM 854 C C . ILE A 1 109 ? -4.722 -3.182 -1.344 1.00 94.69 109 ILE A C 1
ATOM 856 O O . ILE A 1 109 ? -5.176 -2.815 -2.428 1.00 94.69 109 ILE A O 1
ATOM 860 N N . ALA A 1 110 ? -3.580 -3.859 -1.215 1.00 91.25 110 ALA A N 1
ATOM 861 C CA . ALA A 1 110 ? -2.793 -4.282 -2.369 1.00 91.25 110 ALA A CA 1
ATOM 862 C C . ALA A 1 110 ? -2.094 -5.634 -2.156 1.00 91.25 110 ALA A C 1
ATOM 864 O O . ALA A 1 110 ? -1.657 -5.967 -1.051 1.00 91.25 110 ALA A O 1
ATOM 865 N N . ILE A 1 111 ? -1.970 -6.412 -3.232 1.00 87.94 111 ILE A N 1
ATOM 866 C CA . ILE A 1 111 ? -1.093 -7.591 -3.301 1.00 87.94 111 ILE A CA 1
ATOM 867 C C . ILE A 1 111 ? 0.312 -7.207 -3.772 1.00 87.94 111 ILE A C 1
ATOM 869 O O . ILE A 1 111 ? 0.511 -6.132 -4.327 1.00 87.94 111 ILE A O 1
ATOM 873 N N . ARG A 1 112 ? 1.273 -8.133 -3.650 1.00 82.88 112 ARG A N 1
ATOM 874 C CA . ARG A 1 112 ? 2.689 -7.891 -3.974 1.00 82.88 112 ARG A CA 1
ATOM 875 C C . ARG A 1 112 ? 2.896 -7.179 -5.308 1.00 82.88 112 ARG A C 1
ATOM 877 O O . ARG A 1 112 ? 3.532 -6.144 -5.330 1.00 82.88 112 ARG A O 1
ATOM 884 N N . ARG A 1 113 ? 2.283 -7.671 -6.389 1.00 70.75 113 ARG A N 1
ATOM 885 C CA . ARG A 1 113 ? 2.412 -7.086 -7.740 1.00 70.75 113 ARG A CA 1
ATOM 886 C C . ARG A 1 113 ? 1.827 -5.671 -7.874 1.00 70.75 113 ARG A C 1
ATOM 888 O O . ARG A 1 113 ? 2.163 -4.961 -8.802 1.00 70.75 113 ARG A O 1
ATOM 895 N N . GLU A 1 114 ? 0.892 -5.290 -7.014 1.00 79.31 114 GLU A N 1
ATOM 896 C CA . GLU A 1 114 ? 0.297 -3.946 -7.025 1.00 79.31 114 GLU A CA 1
ATOM 897 C C . GLU A 1 114 ? 1.137 -2.946 -6.211 1.00 79.31 114 GLU A C 1
ATOM 899 O O . GLU A 1 114 ? 0.932 -1.742 -6.324 1.00 79.31 114 GLU A O 1
ATOM 904 N N . VAL A 1 115 ? 2.065 -3.438 -5.380 1.00 78.56 115 VAL A N 1
ATOM 905 C CA . VAL A 1 115 ? 3.035 -2.624 -4.625 1.00 78.56 115 VAL A CA 1
ATOM 906 C C . VAL A 1 115 ? 4.381 -2.596 -5.351 1.00 78.56 115 VAL A C 1
ATOM 908 O O . VAL A 1 115 ? 4.975 -1.542 -5.555 1.00 78.56 115 VAL A O 1
ATOM 911 N N . GLU A 1 116 ? 4.837 -3.769 -5.776 1.00 72.56 116 GLU A N 1
ATOM 912 C CA . GLU A 1 116 ? 5.899 -3.990 -6.743 1.00 72.56 116 GLU A CA 1
ATOM 913 C C . GLU A 1 116 ? 5.266 -3.939 -8.130 1.00 72.56 116 GLU A C 1
ATOM 915 O O . GLU A 1 116 ? 5.073 -4.973 -8.778 1.00 72.56 116 GLU A O 1
ATOM 920 N N . ASP A 1 117 ? 4.882 -2.746 -8.581 1.00 63.97 117 ASP A N 1
ATOM 921 C CA . ASP A 1 117 ? 4.634 -2.565 -10.003 1.00 63.97 117 ASP A CA 1
ATOM 922 C C . ASP A 1 117 ? 5.879 -3.101 -10.730 1.00 63.97 117 ASP A C 1
ATOM 924 O O . ASP A 1 117 ? 6.969 -2.541 -10.594 1.00 63.97 117 ASP A O 1
ATOM 928 N N . GLU A 1 118 ? 5.751 -4.208 -11.475 1.00 72.81 118 GLU A N 1
ATOM 929 C CA . GLU A 1 118 ? 6.750 -4.585 -12.478 1.00 72.81 118 GLU A CA 1
ATOM 930 C C . GLU A 1 118 ? 6.706 -3.484 -13.540 1.00 72.81 118 GLU A C 1
ATOM 932 O O . GLU A 1 118 ? 5.994 -3.548 -14.547 1.00 72.81 118 GLU A O 1
ATOM 937 N N . LEU A 1 119 ? 7.407 -2.393 -13.248 1.00 84.44 119 LEU A N 1
ATOM 938 C CA . LEU A 1 119 ? 7.559 -1.269 -14.141 1.00 84.44 119 LEU A CA 1
ATOM 939 C C . LEU A 1 119 ? 8.186 -1.785 -15.437 1.00 84.44 119 LEU A C 1
ATOM 941 O O . LEU A 1 119 ? 9.002 -2.705 -15.437 1.00 84.44 119 LEU A O 1
ATOM 945 N N . CYS A 1 120 ? 7.799 -1.180 -16.558 1.00 91.56 120 CYS A N 1
ATOM 946 C CA . CYS A 1 120 ? 8.173 -1.641 -17.894 1.00 91.56 120 CYS A CA 1
ATOM 947 C C . CYS A 1 120 ? 7.498 -2.932 -18.389 1.00 91.56 120 CYS A C 1
ATOM 949 O O . CYS A 1 120 ? 7.984 -3.540 -19.342 1.00 91.56 120 CYS A O 1
ATOM 951 N N . ALA A 1 121 ? 6.345 -3.327 -17.842 1.00 90.06 121 ALA A N 1
ATOM 952 C CA . ALA A 1 121 ? 5.598 -4.508 -18.296 1.00 90.06 121 ALA A CA 1
ATOM 953 C C . ALA A 1 121 ? 5.201 -4.487 -19.789 1.00 90.06 121 ALA A C 1
ATOM 955 O O . ALA A 1 121 ? 4.941 -5.539 -20.374 1.00 90.06 121 ALA A O 1
ATOM 956 N N . VAL A 1 122 ? 5.129 -3.306 -20.416 1.00 92.62 122 VAL A N 1
ATOM 957 C CA . VAL A 1 122 ? 4.830 -3.141 -21.857 1.00 92.62 122 VAL A CA 1
ATOM 958 C C . VAL A 1 122 ? 6.004 -2.571 -22.662 1.00 92.62 122 VAL A C 1
ATOM 960 O O . VAL A 1 122 ? 5.812 -2.115 -23.790 1.00 92.62 122 VAL A O 1
ATOM 963 N N . GLY A 1 123 ? 7.200 -2.540 -22.075 1.00 95.12 123 GLY A N 1
ATOM 964 C CA . GLY A 1 123 ? 8.401 -1.973 -22.679 1.00 95.12 123 GLY A CA 1
ATOM 965 C C . GLY A 1 123 ? 9.579 -2.941 -22.694 1.00 95.12 123 GLY A C 1
ATOM 966 O O . GLY A 1 123 ? 9.441 -4.140 -22.464 1.00 95.12 123 GLY A O 1
ATOM 967 N N . ILE A 1 124 ? 10.756 -2.398 -22.999 1.00 96.44 124 ILE A N 1
ATOM 968 C CA . ILE A 1 124 ? 12.019 -3.139 -23.036 1.00 96.44 124 ILE A CA 1
ATOM 969 C C . ILE A 1 124 ? 13.004 -2.424 -22.117 1.00 96.44 124 ILE A C 1
ATOM 971 O O . ILE A 1 124 ? 13.262 -1.232 -22.300 1.00 96.44 124 ILE A O 1
ATOM 975 N N . THR A 1 125 ? 13.575 -3.142 -21.154 1.00 95.25 125 THR A N 1
ATOM 976 C CA . THR A 1 125 ? 14.596 -2.595 -20.258 1.00 95.25 125 THR A CA 1
ATOM 977 C C . THR A 1 125 ? 15.942 -2.455 -20.969 1.00 95.25 125 THR A C 1
ATOM 979 O O . THR A 1 125 ? 16.288 -3.228 -21.871 1.00 95.25 125 THR A O 1
ATOM 982 N N . ASN A 1 126 ? 16.722 -1.438 -20.598 1.00 95.25 126 ASN A N 1
ATOM 983 C CA . ASN A 1 126 ? 18.137 -1.390 -20.968 1.00 95.25 126 ASN A CA 1
ATOM 984 C C . ASN A 1 126 ? 18.928 -2.466 -20.204 1.00 95.25 126 ASN A C 1
ATOM 986 O O . ASN A 1 126 ? 18.439 -3.058 -19.248 1.00 95.25 126 ASN A O 1
ATOM 990 N N . ALA A 1 127 ? 20.182 -2.686 -20.605 1.00 91.06 127 ALA A N 1
ATOM 991 C CA . ALA A 1 127 ? 21.034 -3.731 -20.028 1.00 91.06 127 ALA A CA 1
ATOM 992 C C . ALA A 1 127 ? 21.233 -3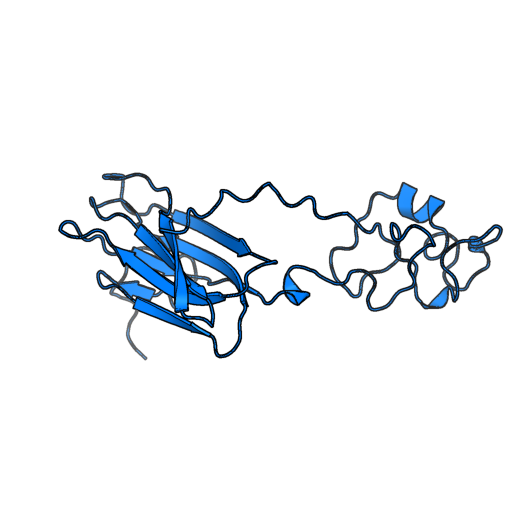.630 -18.503 1.00 91.06 127 ALA A C 1
ATOM 994 O O . ALA A 1 127 ? 21.460 -4.651 -17.865 1.00 91.06 127 ALA A O 1
ATOM 995 N N . ASP A 1 128 ? 21.148 -2.420 -17.945 1.00 89.81 128 ASP A N 1
ATOM 996 C CA . ASP A 1 128 ? 21.311 -2.163 -16.511 1.00 89.81 128 ASP A CA 1
ATOM 997 C C . ASP A 1 128 ? 19.966 -2.087 -15.760 1.00 89.81 128 ASP A C 1
ATOM 999 O O . ASP A 1 128 ? 19.958 -1.694 -14.602 1.00 89.81 128 ASP A O 1
ATOM 1003 N N . GLU A 1 129 ? 18.835 -2.376 -16.419 1.00 90.19 129 GLU A N 1
ATOM 1004 C CA . GLU A 1 129 ? 17.478 -2.368 -15.833 1.00 90.19 129 GLU A CA 1
ATOM 1005 C C . GLU A 1 129 ? 17.078 -1.045 -15.143 1.00 90.19 129 GLU A C 1
ATOM 1007 O O . GLU A 1 129 ? 16.257 -1.006 -14.235 1.00 90.19 129 GLU A O 1
ATOM 1012 N N . THR A 1 130 ? 17.622 0.077 -15.617 1.00 91.50 130 THR A N 1
ATOM 1013 C CA . THR A 1 130 ? 17.412 1.431 -15.064 1.00 91.50 130 THR A CA 1
ATOM 1014 C C . THR A 1 130 ? 16.507 2.309 -15.924 1.00 91.50 130 THR A C 1
ATOM 1016 O O . THR A 1 130 ? 16.068 3.375 -15.493 1.00 91.50 130 THR A O 1
ATOM 1019 N N . VAL A 1 131 ? 16.232 1.902 -17.162 1.00 95.69 131 VAL A N 1
ATOM 1020 C CA . VAL A 1 131 ? 15.410 2.638 -18.122 1.00 95.69 131 VAL A CA 1
ATOM 1021 C C . VAL A 1 131 ? 14.460 1.684 -18.823 1.00 95.69 131 VAL A C 1
ATOM 1023 O O . VAL A 1 131 ? 14.885 0.662 -19.360 1.00 95.69 131 VAL A O 1
ATOM 1026 N N . CYS A 1 132 ? 13.192 2.077 -18.895 1.00 96.94 132 CYS A N 1
ATOM 1027 C CA . CYS A 1 132 ? 12.199 1.434 -19.732 1.00 96.94 132 CYS A CA 1
ATOM 1028 C C . CYS A 1 132 ? 12.073 2.153 -21.080 1.00 96.94 132 CYS A C 1
ATOM 1030 O O . CYS A 1 132 ? 11.590 3.285 -21.140 1.00 96.94 132 CYS A O 1
ATOM 1032 N N . CYS A 1 133 ? 12.471 1.508 -22.175 1.00 98.38 133 CYS A N 1
ATOM 1033 C CA . CYS A 1 133 ? 12.191 1.981 -23.530 1.00 98.38 133 CYS A CA 1
ATOM 1034 C C . CYS A 1 133 ? 10.829 1.477 -24.026 1.00 98.38 133 CYS A C 1
ATOM 1036 O O . CYS A 1 133 ? 10.316 0.465 -23.551 1.00 98.38 133 CYS A O 1
ATOM 1038 N N . ALA A 1 134 ? 10.259 2.148 -25.029 1.00 98.00 134 ALA A N 1
ATOM 1039 C CA . ALA A 1 134 ? 9.058 1.648 -25.698 1.00 98.00 134 ALA A CA 1
ATOM 1040 C C . ALA A 1 134 ? 9.329 0.306 -26.408 1.00 98.00 134 ALA A C 1
ATOM 1042 O O . ALA A 1 134 ? 10.385 0.128 -27.017 1.00 98.00 134 ALA A O 1
ATOM 1043 N N . ASP A 1 135 ? 8.358 -0.613 -26.414 1.00 97.75 135 ASP A N 1
ATOM 1044 C CA . ASP A 1 135 ? 8.477 -1.906 -27.117 1.00 97.75 135 ASP A CA 1
ATOM 1045 C C . ASP A 1 135 ? 8.749 -1.743 -28.625 1.00 97.75 135 ASP A C 1
ATOM 1047 O O . ASP A 1 135 ? 9.489 -2.515 -29.236 1.00 97.75 135 ASP A O 1
ATOM 1051 N N . SER A 1 136 ? 8.263 -0.645 -29.221 1.00 97.38 136 SER A N 1
ATOM 1052 C CA . SER A 1 136 ? 8.514 -0.313 -30.629 1.00 97.38 136 SER A CA 1
ATOM 1053 C C . SER A 1 136 ? 9.998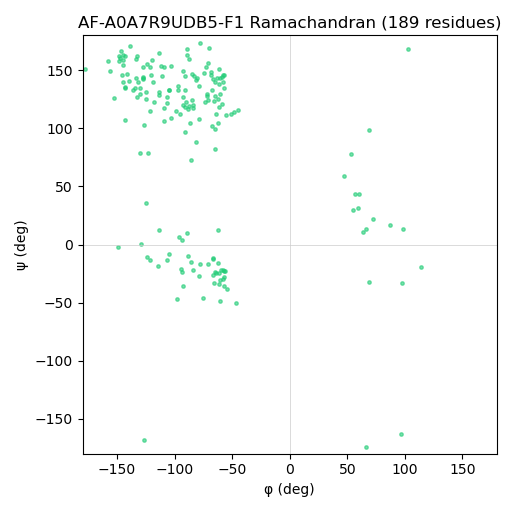 -0.187 -30.977 1.00 97.38 136 SER A C 1
ATOM 1055 O O . SER A 1 136 ? 10.358 -0.318 -32.147 1.00 97.38 136 SER A O 1
ATOM 1057 N N . CYS A 1 137 ? 10.861 0.054 -29.988 1.00 97.69 137 CYS A N 1
ATOM 1058 C CA . CYS A 1 137 ? 12.293 0.176 -30.197 1.00 97.69 137 CYS A CA 1
ATOM 1059 C C . CYS A 1 137 ? 12.931 -1.144 -30.648 1.00 97.69 137 CYS A C 1
ATOM 1061 O O . CYS A 1 137 ? 13.981 -1.115 -31.289 1.00 97.69 137 CYS A O 1
ATOM 1063 N N . GLY A 1 138 ? 12.338 -2.294 -30.300 1.00 96.50 138 GLY A N 1
ATOM 1064 C CA . GLY A 1 138 ? 12.890 -3.636 -30.520 1.00 96.50 138 GLY A CA 1
ATOM 1065 C C . GLY A 1 138 ? 14.127 -3.956 -29.669 1.00 96.50 138 GLY A C 1
ATOM 1066 O O . GLY A 1 138 ? 14.314 -5.098 -29.263 1.00 96.50 138 GLY A O 1
ATOM 1067 N N . VAL A 1 139 ? 14.953 -2.949 -29.368 1.00 95.88 139 VAL A N 1
ATOM 1068 C CA . VAL A 1 139 ? 16.067 -2.977 -28.417 1.00 95.88 139 VAL A CA 1
ATOM 1069 C C . VAL A 1 139 ? 16.132 -1.628 -27.695 1.00 95.88 139 VAL A C 1
ATOM 1071 O O . VAL A 1 139 ? 16.051 -0.573 -28.329 1.00 95.88 139 VAL A O 1
ATOM 1074 N N . CYS A 1 140 ? 16.313 -1.655 -26.373 1.00 97.31 140 CYS A N 1
ATOM 1075 C CA . CYS A 1 140 ? 16.504 -0.452 -25.565 1.00 97.31 140 CYS A CA 1
ATOM 1076 C C . CYS A 1 140 ? 17.989 -0.055 -25.520 1.00 97.31 140 CYS A C 1
ATOM 1078 O O . CYS A 1 140 ? 18.795 -0.677 -24.826 1.00 97.31 140 CYS A O 1
ATOM 1080 N N . GLY A 1 141 ? 18.361 0.986 -26.270 1.00 95.88 141 GLY A N 1
ATOM 1081 C CA . GLY A 1 141 ? 19.736 1.484 -26.373 1.00 95.88 141 GLY A CA 1
ATOM 1082 C C . GLY A 1 141 ? 20.534 0.971 -27.578 1.00 95.88 141 GLY A C 1
ATOM 1083 O O . GLY A 1 141 ? 19.977 0.531 -28.581 1.00 95.88 141 GLY A O 1
ATOM 1084 N N . GLY A 1 142 ? 21.862 1.115 -27.497 1.00 95.19 142 GLY A N 1
ATOM 1085 C CA . GLY A 1 142 ? 22.797 0.918 -28.614 1.00 95.19 142 GLY A CA 1
ATOM 1086 C C . GLY A 1 142 ? 23.297 2.232 -29.230 1.00 95.19 142 GLY A C 1
ATOM 1087 O O . GLY A 1 142 ? 22.785 3.307 -28.927 1.00 95.19 142 GLY A O 1
ATOM 1088 N N . CYS A 1 143 ? 24.327 2.140 -30.078 1.00 92.19 143 CYS A N 1
ATOM 1089 C CA . CYS A 1 143 ? 25.038 3.292 -30.656 1.00 92.19 143 CYS A CA 1
ATOM 1090 C C . CYS A 1 143 ? 24.140 4.216 -31.497 1.00 92.19 143 CYS A C 1
ATOM 1092 O O . CYS A 1 143 ? 24.391 5.413 -31.539 1.00 92.19 143 CYS A O 1
ATOM 1094 N N . ASP A 1 144 ? 23.107 3.646 -32.121 1.00 95.19 144 ASP A N 1
ATOM 1095 C CA . ASP A 1 144 ? 22.174 4.319 -33.035 1.00 95.19 144 ASP A CA 1
ATOM 1096 C C . ASP A 1 144 ? 20.720 4.135 -32.561 1.00 95.19 144 ASP A C 1
ATOM 1098 O O . ASP A 1 144 ? 19.796 3.924 -33.347 1.00 95.19 144 ASP A O 1
ATOM 1102 N N . CYS A 1 145 ? 20.507 4.134 -31.242 1.00 97.31 145 CYS A N 1
ATOM 1103 C CA . CYS A 1 145 ? 19.189 3.942 -30.633 1.00 97.31 145 CYS A CA 1
ATOM 1104 C C . CYS A 1 145 ? 18.136 4.954 -31.117 1.00 97.31 145 CYS A C 1
ATOM 1106 O O . CYS A 1 145 ? 16.940 4.678 -31.073 1.00 97.31 145 CYS A O 1
ATOM 1108 N N . ASP A 1 146 ? 18.563 6.115 -31.607 1.00 97.44 146 ASP A N 1
ATOM 1109 C CA . ASP A 1 146 ? 17.718 7.162 -32.169 1.00 97.44 146 ASP A CA 1
ATOM 1110 C C . ASP A 1 146 ? 17.123 6.791 -33.532 1.00 97.44 146 ASP A C 1
ATOM 1112 O O . ASP A 1 146 ? 16.134 7.395 -33.948 1.00 97.44 146 ASP A O 1
ATOM 1116 N N . MET A 1 147 ? 17.679 5.775 -34.194 1.00 97.50 147 MET A N 1
ATOM 1117 C CA . MET A 1 147 ? 17.196 5.247 -35.470 1.00 97.50 147 MET A CA 1
ATOM 1118 C C . MET A 1 147 ? 16.134 4.150 -35.302 1.00 97.50 147 MET A C 1
ATOM 1120 O O . MET A 1 147 ? 15.493 3.765 -36.283 1.00 97.50 147 MET A O 1
ATOM 1124 N N . ASN A 1 148 ? 15.919 3.653 -34.079 1.00 96.75 148 ASN A N 1
ATOM 1125 C CA . ASN A 1 148 ? 14.872 2.675 -33.787 1.00 96.75 148 ASN A CA 1
ATOM 1126 C C . ASN A 1 148 ? 13.466 3.310 -33.863 1.00 96.75 148 ASN A C 1
ATOM 1128 O O . ASN A 1 148 ? 13.315 4.524 -33.669 1.00 96.75 148 ASN A O 1
ATOM 1132 N N . PRO A 1 149 ? 12.398 2.524 -34.112 1.00 97.12 149 PRO A N 1
ATOM 1133 C CA . PRO A 1 149 ? 11.036 3.053 -34.123 1.00 97.12 149 PRO A CA 1
ATOM 1134 C C . PRO A 1 149 ? 10.648 3.634 -32.754 1.00 97.12 149 PRO A C 1
ATOM 1136 O O . PRO A 1 149 ? 10.606 2.932 -31.748 1.00 97.12 149 PRO A O 1
ATOM 1139 N N . GLY A 1 150 ? 10.353 4.936 -32.731 1.00 94.62 150 GLY A N 1
ATOM 1140 C CA . GLY A 1 150 ? 10.140 5.716 -31.503 1.00 94.62 150 GLY A CA 1
ATOM 1141 C C . GLY A 1 150 ? 11.210 6.789 -31.282 1.00 94.62 150 GLY A C 1
ATOM 1142 O O . GLY A 1 150 ? 10.954 7.774 -30.589 1.00 94.62 150 GLY A O 1
ATOM 1143 N N . GLY A 1 151 ? 12.365 6.665 -31.939 1.00 97.69 151 GLY A N 1
ATOM 1144 C CA . GLY A 1 151 ? 13.434 7.655 -31.920 1.00 97.69 151 GLY A CA 1
ATOM 1145 C C . GLY A 1 151 ? 14.093 7.832 -30.552 1.00 97.69 151 GLY A C 1
ATOM 1146 O O . GLY A 1 151 ? 13.793 7.135 -29.581 1.00 97.69 151 GLY A O 1
ATOM 1147 N N . ALA A 1 152 ? 14.989 8.816 -30.459 1.00 97.50 152 ALA A N 1
ATOM 1148 C CA . ALA A 1 152 ? 15.832 9.000 -29.279 1.00 97.50 152 ALA A CA 1
ATOM 1149 C C . ALA A 1 152 ? 15.040 9.170 -27.970 1.00 97.50 152 ALA A C 1
ATOM 1151 O O . ALA A 1 152 ? 15.446 8.655 -26.934 1.00 97.50 152 ALA A O 1
ATOM 1152 N N . ALA A 1 153 ? 13.886 9.842 -28.028 1.00 97.69 153 ALA A N 1
ATOM 1153 C CA . ALA A 1 153 ? 13.038 10.085 -26.863 1.00 97.69 153 ALA A CA 1
ATOM 1154 C C . ALA A 1 153 ? 12.456 8.804 -26.244 1.00 97.69 153 ALA A C 1
ATOM 1156 O O . ALA A 1 153 ? 12.147 8.815 -25.062 1.00 97.69 153 ALA A O 1
ATOM 1157 N N . ASN A 1 154 ? 12.319 7.722 -27.018 1.00 98.06 154 ASN A N 1
ATOM 1158 C CA . ASN A 1 154 ? 11.708 6.475 -26.549 1.00 98.06 154 ASN A CA 1
ATOM 1159 C C . ASN A 1 154 ? 12.684 5.298 -26.493 1.00 98.06 154 ASN A C 1
ATOM 1161 O O . ASN A 1 154 ? 12.396 4.315 -25.814 1.00 98.06 154 ASN A O 1
ATOM 1165 N N . CYS A 1 155 ? 13.814 5.387 -27.199 1.00 98.31 155 CYS A N 1
ATOM 1166 C CA . CYS A 1 155 ? 14.715 4.256 -27.412 1.00 98.31 155 CYS A CA 1
ATOM 1167 C C . CYS A 1 155 ? 16.143 4.476 -26.905 1.00 98.31 155 CYS A C 1
ATOM 1169 O O . CYS A 1 155 ? 16.896 3.506 -26.828 1.00 98.31 155 CYS A O 1
ATOM 1171 N N . CYS A 1 156 ? 16.541 5.712 -26.573 1.00 98.31 156 CYS A N 1
ATOM 1172 C CA . CYS A 1 156 ? 17.892 6.015 -26.099 1.00 98.31 156 CYS A CA 1
ATOM 1173 C C . CYS A 1 156 ? 17.929 6.226 -24.580 1.00 98.31 156 CYS A C 1
ATOM 1175 O O . CYS A 1 156 ? 17.518 7.295 -24.119 1.00 98.31 156 CYS A O 1
ATOM 1177 N N . PRO A 1 157 ? 18.517 5.294 -23.800 1.00 97.31 157 PRO A N 1
ATOM 1178 C CA . PRO A 1 157 ? 18.578 5.404 -22.346 1.00 97.31 157 PRO A CA 1
ATOM 1179 C C . PRO A 1 157 ? 19.193 6.711 -21.849 1.00 97.31 157 PRO A C 1
ATOM 1181 O O . PRO A 1 157 ? 18.675 7.304 -20.916 1.00 97.31 157 PRO A O 1
ATOM 1184 N N . GLY A 1 158 ? 20.238 7.225 -22.510 1.00 95.88 158 GLY A N 1
ATOM 1185 C CA . GLY A 1 158 ? 20.854 8.501 -22.127 1.00 95.88 158 GLY A CA 1
ATOM 1186 C C . GLY A 1 158 ? 19.939 9.721 -22.311 1.00 95.88 158 GLY A C 1
ATOM 1187 O O . GLY A 1 158 ? 20.006 10.659 -21.521 1.00 95.88 158 GLY A O 1
ATOM 1188 N N . VAL A 1 159 ? 19.062 9.706 -23.322 1.00 97.50 159 VAL A N 1
ATOM 1189 C CA . VAL A 1 159 ? 18.081 10.782 -23.545 1.00 97.50 159 VAL A CA 1
ATOM 1190 C C . VAL A 1 159 ? 16.948 10.673 -22.534 1.00 97.50 159 VAL A C 1
ATOM 1192 O O . VAL A 1 159 ? 16.606 11.671 -21.907 1.00 97.50 159 VAL A O 1
ATOM 1195 N N . ILE A 1 160 ? 16.419 9.463 -22.339 1.00 97.94 160 ILE A N 1
ATOM 1196 C CA . ILE A 1 160 ? 15.348 9.184 -21.377 1.00 97.94 160 ILE A CA 1
ATOM 1197 C C . ILE A 1 160 ? 15.803 9.520 -19.955 1.00 97.94 160 ILE A C 1
ATOM 1199 O O . ILE A 1 160 ? 15.123 10.264 -19.253 1.00 97.94 160 ILE A O 1
ATOM 1203 N N . ALA A 1 161 ? 16.986 9.062 -19.544 1.00 94.81 161 ALA A N 1
ATOM 1204 C CA . ALA A 1 161 ? 17.529 9.355 -18.223 1.00 94.81 161 ALA A CA 1
ATOM 1205 C C . ALA A 1 161 ? 17.740 10.856 -17.993 1.00 94.81 161 ALA A C 1
ATOM 1207 O O . ALA A 1 161 ? 17.495 11.353 -16.896 1.00 94.81 161 ALA A O 1
ATOM 1208 N N . GLY A 1 162 ? 18.106 11.603 -19.040 1.00 94.12 162 GLY A N 1
ATOM 1209 C CA . GLY A 1 162 ? 18.208 13.061 -18.988 1.00 94.12 162 GLY A CA 1
ATOM 1210 C C . GLY A 1 162 ? 16.885 13.782 -18.698 1.00 94.12 162 GLY A C 1
ATOM 1211 O O . GLY A 1 162 ? 16.918 14.954 -18.325 1.00 94.12 162 GLY A O 1
ATOM 1212 N N . THR A 1 163 ? 15.734 13.112 -18.840 1.00 93.75 163 THR A N 1
ATOM 1213 C CA . THR A 1 163 ? 14.419 13.686 -18.503 1.00 93.75 163 THR A CA 1
ATOM 1214 C C . THR A 1 163 ? 14.119 13.665 -17.004 1.00 93.75 163 THR A C 1
ATOM 1216 O O . THR A 1 163 ? 13.352 14.504 -16.538 1.00 93.75 163 THR A O 1
ATOM 1219 N N . GLY A 1 164 ? 14.702 12.724 -16.250 1.00 89.44 164 GLY A N 1
ATOM 1220 C CA . GLY A 1 164 ? 14.391 12.513 -14.832 1.00 89.44 164 GLY A CA 1
ATOM 1221 C C . GLY A 1 164 ? 12.969 12.005 -14.552 1.00 89.44 164 GLY A C 1
ATOM 1222 O O . GLY A 1 164 ? 12.524 12.062 -13.409 1.00 89.44 164 GLY A O 1
ATOM 1223 N N . ILE A 1 165 ? 12.238 11.551 -15.573 1.00 90.12 165 ILE A N 1
ATOM 1224 C CA . ILE A 1 165 ? 10.872 11.036 -15.433 1.00 90.12 165 ILE A CA 1
ATOM 1225 C C . ILE A 1 165 ? 10.947 9.567 -15.035 1.00 90.12 165 ILE A C 1
ATOM 1227 O O . ILE A 1 165 ? 11.560 8.784 -15.752 1.00 90.12 165 ILE A O 1
ATOM 1231 N N . PHE A 1 166 ? 10.315 9.191 -13.927 1.00 88.44 166 PHE A N 1
ATOM 1232 C CA . PHE A 1 166 ? 10.209 7.803 -13.474 1.00 88.44 166 PHE A CA 1
ATOM 1233 C C . PHE A 1 166 ? 8.927 7.154 -13.990 1.00 88.44 166 PHE A C 1
ATOM 1235 O O . PHE A 1 166 ? 7.925 7.843 -14.170 1.00 88.44 166 PHE A O 1
ATOM 1242 N N . CYS A 1 167 ? 8.965 5.841 -14.215 1.00 88.56 167 CYS A N 1
ATOM 1243 C CA . CYS A 1 167 ? 7.760 5.078 -14.516 1.00 88.56 167 CYS A CA 1
ATOM 1244 C C . CYS A 1 167 ? 6.920 4.992 -13.237 1.00 88.56 167 CYS A C 1
ATOM 1246 O O . CYS A 1 167 ? 7.422 4.559 -12.203 1.00 88.56 167 CYS A O 1
ATOM 1248 N N . MET A 1 168 ? 5.668 5.436 -13.303 1.00 81.56 168 MET A N 1
ATOM 1249 C CA . MET A 1 168 ? 4.715 5.446 -12.186 1.00 81.56 168 MET A CA 1
ATOM 1250 C C . MET A 1 168 ? 3.666 4.339 -12.309 1.00 81.56 168 MET A C 1
ATOM 1252 O O . MET A 1 168 ? 2.866 4.164 -11.397 1.00 81.56 168 MET A O 1
ATOM 1256 N N . ALA A 1 169 ? 3.631 3.645 -13.449 1.00 77.69 169 ALA A N 1
ATOM 1257 C CA . ALA A 1 169 ? 2.760 2.504 -13.677 1.00 77.69 169 ALA A CA 1
ATOM 1258 C C . ALA A 1 169 ? 3.412 1.483 -14.632 1.00 77.69 169 ALA A C 1
ATOM 1260 O O . ALA A 1 169 ? 4.248 1.858 -15.465 1.00 77.69 169 ALA A O 1
ATOM 1261 N N . PRO A 1 170 ? 2.986 0.204 -14.611 1.00 83.50 170 PRO A N 1
ATOM 1262 C CA . PRO A 1 170 ? 3.597 -0.869 -15.406 1.00 83.50 170 PRO A CA 1
ATOM 1263 C C . PRO A 1 170 ? 3.530 -0.661 -16.923 1.00 83.50 170 PRO A C 1
ATOM 1265 O O . PRO A 1 170 ? 4.336 -1.205 -17.675 1.00 83.50 170 PRO A O 1
ATOM 1268 N N . TYR A 1 171 ? 2.552 0.115 -17.393 1.00 87.62 171 TYR A N 1
ATOM 1269 C CA . TYR A 1 171 ? 2.312 0.370 -18.814 1.00 87.62 171 TYR A CA 1
ATOM 1270 C C . TYR A 1 171 ? 2.991 1.646 -19.340 1.00 87.62 171 TYR A C 1
ATOM 1272 O O . TYR A 1 171 ? 2.780 2.025 -20.495 1.00 87.62 171 TYR A O 1
ATOM 1280 N N . GLU A 1 172 ? 3.773 2.333 -18.510 1.00 92.38 172 GLU A N 1
ATOM 1281 C CA . GLU A 1 172 ? 4.557 3.487 -18.940 1.00 92.38 172 GLU A CA 1
ATOM 1282 C C . GLU A 1 172 ? 5.895 3.054 -19.547 1.00 92.38 172 GLU A C 1
ATOM 1284 O O . GLU A 1 172 ? 6.491 2.047 -19.169 1.00 92.38 172 GLU A O 1
ATOM 1289 N N . THR A 1 173 ? 6.357 3.824 -20.530 1.00 96.19 173 THR A N 1
ATOM 1290 C CA . THR A 1 173 ? 7.641 3.631 -21.215 1.00 96.19 173 THR A CA 1
ATOM 1291 C C . THR A 1 173 ? 8.294 4.995 -21.435 1.00 96.19 173 THR A C 1
ATOM 1293 O O . THR A 1 173 ? 7.658 6.026 -21.213 1.00 96.19 173 THR A O 1
ATOM 1296 N N . ALA A 1 174 ? 9.555 5.011 -21.870 1.00 97.19 174 ALA A N 1
ATOM 1297 C CA . ALA A 1 174 ? 10.382 6.216 -21.959 1.00 97.19 174 ALA A CA 1
ATOM 1298 C C . ALA A 1 174 ? 10.577 6.904 -20.595 1.00 97.19 174 ALA A C 1
ATOM 1300 O O . ALA A 1 174 ? 10.503 8.126 -20.472 1.00 97.19 174 ALA A O 1
ATOM 1301 N N . CYS A 1 175 ? 10.843 6.096 -19.570 1.00 96.06 175 CYS A N 1
ATOM 1302 C CA . CYS A 1 175 ? 10.976 6.533 -18.187 1.00 96.06 175 CYS A CA 1
ATOM 1303 C C . CYS A 1 175 ? 12.048 5.729 -17.436 1.00 96.06 175 CYS A C 1
ATOM 1305 O O . CYS A 1 175 ? 12.511 4.679 -17.886 1.00 96.06 175 CYS A O 1
ATOM 1307 N N . LEU A 1 176 ? 12.478 6.272 -16.304 1.00 93.50 176 LEU A N 1
ATOM 1308 C CA . LEU A 1 176 ? 13.437 5.686 -15.385 1.00 93.50 176 LEU A CA 1
ATOM 1309 C C . LEU A 1 176 ? 12.763 4.627 -14.519 1.00 93.50 176 LEU A C 1
ATOM 1311 O O . LEU A 1 176 ? 11.682 4.847 -13.969 1.00 93.50 176 LEU A O 1
ATOM 1315 N N . LEU A 1 177 ? 13.456 3.510 -14.364 1.00 89.25 177 LEU A N 1
ATOM 1316 C CA . LEU A 1 177 ? 13.166 2.515 -13.350 1.00 89.25 177 LEU A CA 1
ATOM 1317 C C . LEU A 1 177 ? 13.924 2.934 -12.092 1.00 89.25 177 LEU A C 1
ATOM 1319 O O . LEU A 1 177 ? 15.140 3.127 -12.120 1.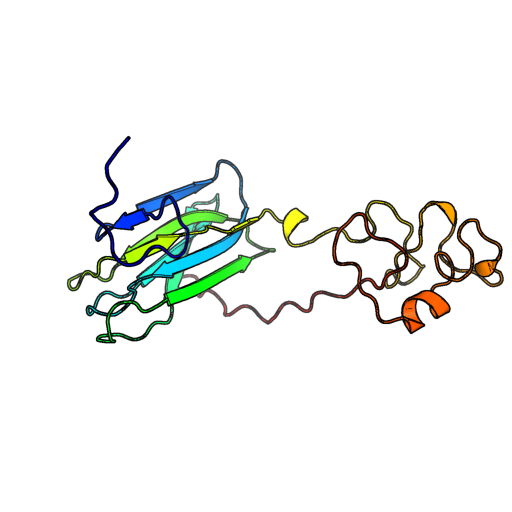00 89.25 177 LEU A O 1
ATOM 1323 N N . GLY A 1 178 ? 13.181 3.188 -11.017 1.00 73.31 178 GLY A N 1
ATOM 1324 C CA . GLY A 1 178 ? 13.756 3.473 -9.709 1.00 73.31 178 GLY A CA 1
ATOM 1325 C C . GLY A 1 178 ? 13.914 2.186 -8.913 1.00 73.31 178 GLY A C 1
ATOM 1326 O O . GLY A 1 178 ? 13.059 1.308 -8.994 1.00 73.31 178 GLY A O 1
ATOM 1327 N N . GLU A 1 179 ? 14.968 2.098 -8.105 1.00 59.88 179 GLU A N 1
ATOM 1328 C CA . GLU A 1 179 ? 14.956 1.167 -6.981 1.00 59.88 179 GLU A CA 1
ATOM 1329 C C . GLU A 1 179 ? 14.037 1.742 -5.901 1.00 59.88 179 GLU A C 1
ATOM 1331 O O . GLU A 1 179 ? 14.234 2.864 -5.422 1.00 59.88 179 GLU A O 1
ATOM 1336 N N . TYR A 1 180 ? 13.026 0.970 -5.511 1.00 46.03 180 TYR A N 1
ATOM 1337 C CA . TYR A 1 180 ? 12.392 1.162 -4.217 1.00 46.03 180 TYR A CA 1
ATOM 1338 C C . TYR A 1 180 ? 13.454 0.858 -3.155 1.00 46.03 180 TYR A C 1
ATOM 1340 O O . TYR A 1 180 ? 13.914 -0.276 -3.054 1.00 46.03 180 TYR A O 1
ATOM 1348 N N . ILE A 1 181 ? 13.889 1.871 -2.402 1.00 42.56 181 ILE A N 1
ATOM 1349 C CA . ILE A 1 181 ? 14.693 1.652 -1.198 1.00 42.56 181 ILE A CA 1
ATOM 1350 C C . ILE A 1 181 ? 13.694 1.232 -0.117 1.00 42.56 181 ILE A C 1
ATOM 1352 O O . ILE A 1 181 ? 12.926 2.099 0.316 1.00 42.56 181 ILE A O 1
ATOM 1356 N N . PRO A 1 182 ? 13.658 -0.044 0.317 1.00 43.16 182 PRO A N 1
ATOM 1357 C CA . PRO A 1 182 ? 12.872 -0.404 1.482 1.00 43.16 182 PRO A CA 1
ATOM 1358 C C . PRO A 1 182 ? 13.399 0.423 2.654 1.00 43.16 182 PRO A C 1
ATOM 1360 O O . PRO A 1 182 ? 14.593 0.412 2.969 1.00 43.16 182 PRO A O 1
ATOM 1363 N N . VAL A 1 183 ? 12.519 1.225 3.246 1.00 41.56 183 VAL A N 1
ATOM 1364 C CA . VAL A 1 183 ? 12.797 1.838 4.542 1.00 41.56 183 VAL A CA 1
ATOM 1365 C C . VAL A 1 183 ? 12.939 0.661 5.501 1.00 41.56 183 VAL A C 1
ATOM 1367 O O . VAL A 1 183 ? 12.050 -0.180 5.501 1.00 41.56 183 VAL A O 1
ATOM 1370 N N . GLU A 1 184 ? 14.054 0.554 6.236 1.00 44.19 184 GLU A N 1
ATOM 1371 C CA . GLU A 1 184 ? 14.240 -0.536 7.204 1.00 44.19 184 GLU A CA 1
ATOM 1372 C C . GLU A 1 184 ? 12.987 -0.654 8.075 1.00 44.19 184 GLU A C 1
ATOM 1374 O O . GLU A 1 184 ? 12.634 0.280 8.808 1.00 44.19 184 GLU A O 1
ATOM 1379 N N . ASP A 1 185 ? 12.300 -1.785 7.919 1.00 46.06 185 ASP A N 1
ATOM 1380 C CA . ASP A 1 185 ? 11.074 -2.077 8.628 1.00 46.06 185 ASP A CA 1
ATOM 1381 C C . ASP A 1 185 ? 11.343 -2.005 10.122 1.00 46.06 185 ASP A C 1
ATOM 1383 O O . ASP A 1 185 ? 12.342 -2.502 10.651 1.00 46.06 185 ASP A O 1
ATOM 1387 N N . THR A 1 186 ? 10.429 -1.343 10.820 1.00 47.47 186 THR A N 1
ATOM 1388 C CA . THR A 1 186 ? 10.402 -1.394 12.274 1.00 47.47 186 THR A CA 1
ATOM 1389 C C . THR A 1 186 ? 10.091 -2.841 12.628 1.00 47.47 186 THR A C 1
ATOM 1391 O O . THR A 1 186 ? 8.941 -3.252 12.509 1.00 47.47 186 THR A O 1
ATOM 1394 N N . GLU A 1 187 ? 11.127 -3.614 12.973 1.00 48.19 187 GLU A N 1
ATOM 1395 C CA . GLU A 1 187 ? 11.018 -5.043 13.257 1.00 48.19 187 GLU A CA 1
ATOM 1396 C C . GLU A 1 187 ? 9.811 -5.301 14.156 1.00 48.19 187 GLU A C 1
ATOM 1398 O O . GLU A 1 187 ? 9.744 -4.853 15.310 1.00 48.19 187 GLU A O 1
ATOM 1403 N N . CYS A 1 188 ? 8.845 -6.041 13.615 1.00 54.12 188 CYS A N 1
ATOM 1404 C CA . CYS A 1 188 ? 7.824 -6.629 14.441 1.00 54.12 188 CYS A CA 1
ATOM 1405 C C . CYS A 1 188 ? 8.495 -7.694 15.302 1.00 54.12 188 CYS A C 1
ATOM 1407 O O . CYS A 1 188 ? 8.817 -8.786 14.834 1.00 54.12 188 CYS A O 1
ATOM 1409 N N . ASN A 1 189 ? 8.749 -7.361 16.565 1.00 46.38 189 ASN A N 1
ATOM 1410 C CA . ASN A 1 189 ? 9.232 -8.339 17.523 1.00 46.38 189 ASN A CA 1
ATOM 1411 C C . ASN A 1 189 ? 8.163 -9.421 17.677 1.00 46.38 189 ASN A C 1
ATOM 1413 O O . ASN A 1 189 ? 7.135 -9.205 18.317 1.00 46.38 189 ASN A O 1
ATOM 1417 N N . ILE A 1 190 ? 8.430 -10.575 17.069 1.00 36.81 190 ILE A N 1
ATOM 1418 C CA . ILE A 1 190 ? 7.708 -11.823 17.287 1.00 36.81 190 ILE A CA 1
ATOM 1419 C C . ILE A 1 190 ? 7.761 -12.098 18.797 1.00 36.81 190 ILE A C 1
ATOM 1421 O O . ILE A 1 190 ? 8.844 -12.337 19.340 1.00 36.81 190 ILE A O 1
ATOM 1425 N N . VAL A 1 191 ? 6.616 -12.014 19.479 1.00 33.44 191 VAL A N 1
ATOM 1426 C CA . VAL A 1 191 ? 6.458 -12.478 20.869 1.00 33.44 191 VAL A CA 1
ATOM 1427 C C . VAL A 1 191 ? 5.904 -13.891 20.856 1.00 33.44 191 VAL A C 1
ATOM 1429 O O . VAL A 1 191 ? 4.904 -14.114 20.141 1.00 33.44 191 VAL A O 1
#

Organism: NCBI:txid172671